Protein AF-A0A2V9UZJ0-F1 (afdb_monomer)

Radius of gyration: 19.6 Å; Cα contacts (8 Å, |Δi|>4): 455; chains: 1; bounding box: 54×46×55 Å

Structure (mmCIF, N/CA/C/O backbone):
data_AF-A0A2V9UZJ0-F1
#
_entry.id   AF-A0A2V9UZJ0-F1
#
loop_
_atom_site.group_PDB
_atom_site.id
_atom_site.type_symbol
_atom_site.label_atom_id
_atom_site.label_alt_id
_atom_site.label_comp_id
_atom_site.label_asym_id
_atom_site.label_entity_id
_atom_site.label_seq_id
_atom_site.pdbx_PDB_ins_code
_atom_site.Cartn_x
_atom_site.Cartn_y
_atom_site.Cartn_z
_atom_site.occupancy
_atom_site.B_iso_or_equiv
_atom_site.auth_seq_id
_atom_site.auth_comp_id
_atom_site.auth_asym_id
_atom_site.auth_atom_id
_atom_site.pdbx_PDB_model_num
ATOM 1 N N . MET A 1 1 ? 13.238 -1.227 9.994 1.00 86.56 1 MET A N 1
ATOM 2 C CA . MET A 1 1 ? 13.759 -0.169 9.093 1.00 86.56 1 MET A CA 1
ATOM 3 C C . MET A 1 1 ? 13.037 -0.139 7.755 1.00 86.56 1 MET A C 1
ATOM 5 O O . MET A 1 1 ? 12.444 0.884 7.469 1.00 86.56 1 MET A O 1
ATOM 9 N N . LEU A 1 2 ? 13.012 -1.219 6.959 1.00 91.50 2 LEU A N 1
ATOM 10 C CA . LEU A 1 2 ? 12.254 -1.229 5.689 1.00 91.50 2 LEU A CA 1
ATOM 11 C C . LEU A 1 2 ? 10.753 -0.953 5.900 1.00 91.50 2 LEU A C 1
ATOM 13 O O . LEU A 1 2 ? 10.207 -0.065 5.262 1.00 91.50 2 LEU A O 1
ATOM 17 N N . LEU A 1 3 ? 10.129 -1.643 6.863 1.00 93.06 3 LEU A N 1
ATOM 18 C CA . LEU A 1 3 ? 8.732 -1.412 7.260 1.00 93.06 3 LEU A CA 1
ATOM 19 C C . LEU A 1 3 ? 8.511 -0.107 8.044 1.00 93.06 3 LEU A C 1
ATOM 21 O O . LEU A 1 3 ? 7.407 0.414 8.030 1.00 93.06 3 LEU A O 1
ATOM 25 N N . ALA A 1 4 ? 9.535 0.415 8.729 1.00 89.50 4 ALA A N 1
ATOM 26 C CA . ALA A 1 4 ? 9.469 1.649 9.532 1.00 89.50 4 ALA A CA 1
ATOM 27 C C . ALA A 1 4 ? 9.808 2.906 8.702 1.00 89.50 4 ALA A C 1
ATOM 29 O O . ALA A 1 4 ? 10.278 3.910 9.230 1.00 89.50 4 ALA A O 1
ATOM 30 N N . PRO A 1 5 ? 9.548 2.836 7.392 1.00 87.31 5 PRO A N 1
ATOM 31 C CA . PRO A 1 5 ? 10.302 3.459 6.290 1.00 87.31 5 PRO A CA 1
ATOM 32 C C . PRO A 1 5 ? 11.532 4.302 6.685 1.00 87.31 5 PRO A C 1
ATOM 34 O O . PRO A 1 5 ? 11.617 5.482 6.389 1.00 87.31 5 PRO A O 1
ATOM 37 N N . SER A 1 6 ? 12.519 3.702 7.349 1.00 93.62 6 SER A N 1
ATOM 38 C CA . SER A 1 6 ? 13.701 4.394 7.891 1.00 93.62 6 SER A CA 1
ATOM 39 C C . SER A 1 6 ? 15.017 3.822 7.369 1.00 93.62 6 SER A C 1
ATOM 41 O O . SER A 1 6 ? 16.055 3.861 8.025 1.00 93.62 6 SER A O 1
ATOM 43 N N . SER A 1 7 ? 14.972 3.222 6.181 1.00 93.88 7 SER A N 1
ATOM 44 C CA . SER A 1 7 ? 16.100 2.487 5.597 1.00 93.88 7 SER A CA 1
ATOM 45 C C . SER A 1 7 ? 17.229 3.369 5.059 1.00 93.88 7 SER A C 1
ATOM 47 O O . SER A 1 7 ? 18.339 2.876 4.889 1.00 93.88 7 SER A O 1
ATOM 49 N N . GLY A 1 8 ? 16.947 4.644 4.779 1.00 95.12 8 GLY A N 1
ATOM 50 C CA . GLY A 1 8 ? 17.866 5.549 4.090 1.00 95.12 8 GLY A CA 1
ATOM 51 C C . GLY A 1 8 ? 17.875 5.403 2.565 1.00 95.12 8 GLY A C 1
ATOM 52 O O . GLY A 1 8 ? 18.579 6.156 1.899 1.00 95.12 8 GLY A O 1
ATOM 53 N N . LEU A 1 9 ? 17.110 4.465 1.994 1.00 96.12 9 LEU A N 1
ATOM 54 C CA . LEU A 1 9 ? 16.912 4.360 0.545 1.00 96.12 9 LEU A CA 1
ATOM 55 C C . LEU A 1 9 ? 16.041 5.517 0.035 1.00 96.12 9 LEU A C 1
ATOM 57 O O . LEU A 1 9 ? 15.122 5.926 0.745 1.00 96.12 9 LEU A O 1
ATOM 61 N N . PRO A 1 10 ? 16.276 6.011 -1.195 1.00 95.62 10 PRO A N 1
ATOM 62 C CA . PRO A 1 10 ? 15.454 7.069 -1.767 1.00 95.62 10 PRO A CA 1
ATOM 63 C C . PRO A 1 10 ? 14.005 6.607 -1.941 1.00 95.62 10 PRO A C 1
ATOM 65 O O . PRO A 1 10 ? 13.740 5.415 -2.151 1.00 95.62 10 PRO A O 1
ATOM 68 N N . ALA A 1 11 ? 13.073 7.561 -1.910 1.00 93.38 11 ALA A N 1
ATOM 69 C CA . ALA A 1 11 ? 11.650 7.271 -2.046 1.00 93.38 11 ALA A CA 1
ATOM 70 C C . ALA A 1 11 ? 11.309 6.494 -3.328 1.00 93.38 11 ALA A C 1
ATOM 72 O O . ALA A 1 11 ? 10.554 5.523 -3.299 1.00 93.38 11 ALA A O 1
ATOM 73 N N . TYR A 1 12 ? 11.891 6.903 -4.456 1.00 95.06 12 TYR A N 1
ATOM 74 C CA . TYR A 1 12 ? 11.631 6.312 -5.762 1.00 95.06 12 TYR A CA 1
ATOM 75 C C . TYR A 1 12 ? 12.808 6.524 -6.714 1.00 95.06 12 TYR A C 1
ATOM 77 O O . TYR A 1 12 ? 13.400 7.600 -6.758 1.00 95.06 12 TYR A O 1
ATOM 85 N N . GLU A 1 13 ? 13.086 5.513 -7.535 1.00 95.19 13 GLU A N 1
ATOM 86 C CA . GLU A 1 13 ? 14.037 5.571 -8.645 1.00 95.19 13 GLU A CA 1
ATOM 87 C C . GLU A 1 13 ? 13.418 4.933 -9.888 1.00 95.19 13 GLU A C 1
ATOM 89 O O . GLU A 1 13 ? 12.773 3.880 -9.822 1.00 95.19 13 GLU A O 1
ATOM 94 N N . LYS A 1 14 ? 13.673 5.526 -11.058 1.00 96.25 14 LYS A N 1
ATOM 95 C CA . LYS A 1 14 ? 13.182 5.016 -12.349 1.00 96.25 14 LYS A CA 1
ATOM 96 C C . LYS A 1 14 ? 14.053 3.866 -12.864 1.00 96.25 14 LYS A C 1
ATOM 98 O O . LYS A 1 14 ? 14.643 3.949 -13.943 1.00 96.25 14 LYS A O 1
ATOM 103 N N . LEU A 1 15 ? 14.164 2.791 -12.082 1.00 97.31 15 LEU A N 1
ATOM 104 C CA . LEU A 1 15 ? 15.028 1.647 -12.392 1.00 97.31 15 LEU A CA 1
ATOM 105 C C . LEU A 1 15 ? 14.657 0.997 -13.735 1.00 97.31 15 LEU A C 1
ATOM 107 O O . LEU A 1 15 ? 15.547 0.624 -14.496 1.00 97.31 15 LEU A O 1
ATOM 111 N N . PHE A 1 16 ? 13.369 0.962 -14.077 1.00 96.75 16 PHE A N 1
ATOM 112 C CA . PHE A 1 16 ? 12.838 0.465 -15.353 1.00 96.75 16 PHE A CA 1
ATOM 113 C C . PHE A 1 16 ? 13.391 1.163 -16.615 1.00 96.75 16 PHE A C 1
ATOM 115 O O . PHE A 1 16 ? 13.316 0.613 -17.717 1.00 96.75 16 PHE A O 1
ATOM 122 N N . LEU A 1 17 ? 13.960 2.372 -16.495 1.00 95.94 17 LEU A N 1
ATOM 123 C CA . LEU A 1 17 ? 14.603 3.052 -17.627 1.00 95.94 17 LEU A CA 1
ATOM 124 C C . LEU A 1 17 ? 15.962 2.440 -17.981 1.00 95.94 17 LEU A C 1
ATOM 126 O O . LEU A 1 17 ? 16.380 2.516 -19.136 1.00 95.94 17 LEU A O 1
ATOM 130 N N . ARG A 1 18 ? 16.640 1.835 -16.998 1.00 94.81 18 ARG A N 1
ATOM 131 C CA . ARG A 1 18 ? 17.984 1.253 -17.137 1.00 94.81 18 ARG A CA 1
ATOM 132 C C . ARG A 1 18 ? 18.020 -0.272 -17.024 1.00 94.81 18 ARG A C 1
ATOM 134 O O . ARG A 1 18 ? 19.014 -0.861 -17.426 1.00 94.81 18 ARG A O 1
ATOM 141 N N . ALA A 1 19 ? 16.961 -0.891 -16.510 1.00 96.62 19 ALA A N 1
ATOM 142 C CA . ALA A 1 19 ? 16.813 -2.336 -16.393 1.00 96.62 19 ALA A CA 1
ATOM 143 C C . ALA A 1 19 ? 15.691 -2.849 -17.302 1.00 96.62 19 ALA A C 1
ATOM 145 O O . ALA A 1 19 ? 14.597 -2.282 -17.342 1.00 96.62 19 ALA A O 1
ATOM 146 N N . ARG A 1 20 ? 15.962 -3.930 -18.035 1.00 94.88 20 ARG A N 1
ATOM 147 C CA . ARG A 1 20 ? 15.014 -4.608 -18.933 1.00 94.88 20 ARG A CA 1
ATOM 148 C C . ARG A 1 20 ? 14.578 -5.969 -18.414 1.00 94.88 20 ARG A C 1
ATOM 150 O O . ARG A 1 20 ? 13.564 -6.487 -18.871 1.00 94.88 20 ARG A O 1
ATOM 157 N N . THR A 1 21 ? 15.322 -6.535 -17.471 1.00 97.88 21 THR A N 1
ATOM 158 C CA . THR A 1 21 ? 15.021 -7.828 -16.857 1.00 97.88 21 THR A CA 1
ATOM 159 C C . THR A 1 21 ? 14.859 -7.700 -15.347 1.00 97.88 21 THR A C 1
ATOM 161 O O . THR A 1 21 ? 15.316 -6.733 -14.731 1.00 97.88 21 THR A O 1
ATOM 164 N N . ARG A 1 22 ? 14.231 -8.713 -14.737 1.00 97.31 22 ARG A N 1
ATOM 165 C CA . ARG A 1 22 ? 14.127 -8.838 -13.279 1.00 97.31 22 ARG A CA 1
ATOM 166 C C . ARG A 1 22 ? 15.503 -8.765 -12.615 1.00 97.31 22 ARG A C 1
ATOM 168 O O . ARG A 1 22 ? 15.667 -8.005 -11.668 1.00 97.31 22 ARG A O 1
ATOM 175 N N . ASP A 1 23 ? 16.482 -9.506 -13.128 1.00 97.88 23 ASP A N 1
ATOM 176 C CA . ASP A 1 23 ? 17.821 -9.578 -12.535 1.00 97.88 23 ASP A CA 1
ATOM 177 C C . ASP A 1 23 ? 18.559 -8.240 -12.621 1.00 97.88 23 ASP A C 1
ATOM 179 O O . ASP A 1 23 ? 19.160 -7.806 -11.639 1.00 97.88 23 ASP A O 1
ATOM 183 N N . GLU A 1 24 ? 18.455 -7.535 -13.752 1.00 98.19 24 GLU A N 1
ATOM 184 C CA . GLU A 1 24 ? 19.016 -6.187 -13.902 1.00 98.19 24 GLU A CA 1
ATOM 185 C C . GLU A 1 24 ? 18.362 -5.187 -12.945 1.00 98.19 24 GLU A C 1
ATOM 187 O O . GLU A 1 24 ? 19.054 -4.360 -12.346 1.00 98.19 24 GLU A O 1
ATOM 192 N N . LEU A 1 25 ? 17.036 -5.258 -12.773 1.00 98.38 25 LEU A N 1
ATOM 193 C CA . LEU A 1 25 ? 16.322 -4.343 -11.885 1.00 98.38 25 LEU A CA 1
ATOM 194 C C . LEU A 1 25 ? 16.696 -4.602 -10.431 1.00 98.38 25 LEU A C 1
ATOM 196 O O . LEU A 1 25 ? 16.976 -3.656 -9.698 1.00 98.38 25 LEU A O 1
ATOM 200 N N . LEU A 1 26 ? 16.754 -5.871 -10.023 1.00 97.75 26 LEU A N 1
ATOM 201 C CA . LEU A 1 26 ? 17.172 -6.249 -8.678 1.00 97.75 26 LEU A CA 1
ATOM 202 C C . LEU A 1 26 ? 18.630 -5.866 -8.415 1.00 97.75 26 LEU A C 1
ATOM 204 O O . LEU A 1 26 ? 18.912 -5.288 -7.370 1.00 97.75 26 LEU A O 1
ATOM 208 N N . ALA A 1 27 ? 19.540 -6.082 -9.367 1.00 97.94 27 ALA A N 1
ATOM 209 C CA . ALA A 1 27 ? 20.924 -5.626 -9.253 1.00 97.94 27 ALA A CA 1
ATOM 210 C C . ALA A 1 27 ? 21.016 -4.099 -9.082 1.00 97.94 27 ALA A C 1
ATOM 212 O O . ALA A 1 27 ? 21.783 -3.611 -8.245 1.00 97.94 27 ALA A O 1
ATOM 213 N N . ALA A 1 28 ? 20.202 -3.339 -9.822 1.00 97.69 28 ALA A N 1
ATOM 214 C CA . ALA A 1 28 ? 20.122 -1.890 -9.678 1.00 97.69 28 ALA A CA 1
ATOM 215 C C . ALA A 1 28 ? 19.526 -1.466 -8.323 1.00 97.69 28 ALA A C 1
ATOM 217 O O . ALA A 1 28 ? 20.029 -0.526 -7.709 1.00 97.69 28 ALA A O 1
ATOM 218 N N . ALA A 1 29 ? 18.498 -2.164 -7.831 1.00 97.31 29 ALA A N 1
ATOM 219 C CA . ALA A 1 29 ? 17.911 -1.923 -6.514 1.00 97.31 29 ALA A CA 1
ATOM 220 C C . ALA A 1 29 ? 18.927 -2.195 -5.390 1.00 97.31 29 ALA A C 1
ATOM 222 O O . ALA A 1 29 ? 19.117 -1.344 -4.526 1.00 97.31 29 ALA A O 1
ATOM 223 N N . TYR A 1 30 ? 19.652 -3.320 -5.444 1.00 96.50 30 TYR A N 1
ATOM 224 C CA . TYR A 1 30 ? 20.689 -3.671 -4.462 1.00 96.50 30 TYR A CA 1
ATOM 225 C C . TYR A 1 30 ? 21.861 -2.691 -4.439 1.00 96.50 30 TYR A C 1
ATOM 227 O O . TYR A 1 30 ? 22.491 -2.510 -3.403 1.00 96.50 30 TYR A O 1
ATOM 235 N N . SER A 1 31 ? 22.152 -2.069 -5.580 1.00 96.50 31 SER A N 1
ATOM 236 C CA . SER A 1 31 ? 23.254 -1.114 -5.724 1.00 96.50 31 SER A CA 1
ATOM 237 C C . SER A 1 31 ? 22.811 0.340 -5.533 1.00 96.50 31 SER A C 1
ATOM 239 O O . SER A 1 31 ? 23.598 1.252 -5.788 1.00 96.50 31 SER A O 1
ATOM 241 N N . THR A 1 32 ? 21.554 0.585 -5.148 1.00 96.88 32 THR A N 1
ATOM 242 C CA . THR A 1 32 ? 21.059 1.948 -4.944 1.00 96.88 32 THR A CA 1
ATOM 243 C C . THR A 1 32 ? 21.711 2.547 -3.694 1.00 96.88 32 THR A C 1
ATOM 245 O O . THR A 1 32 ? 21.615 1.949 -2.621 1.00 96.88 32 THR A O 1
ATOM 248 N N . PRO A 1 33 ? 22.384 3.709 -3.804 1.00 96.50 33 PRO A N 1
ATOM 249 C CA . PRO A 1 33 ? 23.010 4.347 -2.658 1.00 96.50 33 PRO A CA 1
ATOM 250 C C . PRO A 1 33 ? 21.955 4.847 -1.672 1.00 96.50 33 PRO A C 1
ATOM 252 O O . PRO A 1 33 ? 20.871 5.286 -2.060 1.00 96.50 33 PRO A O 1
ATOM 255 N N . LEU A 1 34 ? 22.308 4.820 -0.392 1.00 96.81 34 LEU A N 1
ATOM 256 C CA . LEU A 1 34 ? 21.517 5.470 0.641 1.00 96.81 34 LEU A CA 1
ATOM 257 C C . LEU A 1 34 ? 21.645 6.992 0.498 1.00 96.81 34 LEU A C 1
ATOM 259 O O . LEU A 1 34 ? 22.737 7.510 0.260 1.00 96.81 34 LEU A O 1
ATOM 263 N N . VAL A 1 35 ? 20.528 7.698 0.649 1.00 96.50 35 VAL A N 1
ATOM 264 C CA . VAL A 1 35 ? 20.454 9.168 0.665 1.00 96.50 35 VAL A CA 1
ATOM 265 C C . VAL A 1 35 ? 20.466 9.734 2.089 1.00 96.50 35 VAL A C 1
ATOM 267 O O . VAL A 1 35 ? 20.771 10.908 2.283 1.00 96.50 35 VAL A O 1
ATOM 270 N N . HIS A 1 36 ? 20.196 8.884 3.082 1.00 94.69 36 HIS A N 1
ATOM 271 C CA . HIS A 1 36 ? 20.267 9.191 4.509 1.00 94.69 36 HIS A CA 1
ATOM 272 C C . HIS A 1 36 ? 20.911 8.035 5.275 1.00 94.69 36 HIS A C 1
ATOM 274 O O . HIS A 1 36 ? 20.861 6.885 4.835 1.00 94.69 36 HIS A O 1
ATOM 280 N N . ASP A 1 37 ? 21.457 8.326 6.455 1.00 95.38 37 ASP A N 1
ATOM 281 C CA . ASP A 1 37 ? 21.919 7.274 7.356 1.00 95.38 37 ASP A CA 1
ATOM 282 C C . ASP A 1 37 ? 20.716 6.428 7.813 1.00 95.38 37 ASP A C 1
ATOM 284 O O . ASP A 1 37 ? 19.676 6.993 8.183 1.00 95.38 37 ASP A O 1
ATOM 288 N N . PRO A 1 38 ? 20.814 5.088 7.819 1.00 95.94 38 PRO A N 1
ATOM 289 C CA . PRO A 1 38 ? 19.734 4.234 8.290 1.00 95.94 38 PRO A CA 1
ATOM 290 C C . PRO A 1 38 ? 19.271 4.637 9.697 1.00 95.94 38 PRO A C 1
ATOM 292 O O . PRO A 1 38 ? 20.068 4.745 10.625 1.00 95.94 38 PRO A O 1
ATOM 295 N N . GLY A 1 39 ? 17.963 4.833 9.861 1.00 93.69 39 GLY A N 1
ATOM 296 C CA . GLY A 1 39 ? 17.343 5.186 11.138 1.00 93.69 39 GLY A CA 1
ATOM 297 C C . GLY A 1 39 ? 17.374 6.679 11.460 1.00 93.69 39 GLY A C 1
ATOM 298 O O . GLY A 1 39 ? 16.780 7.076 12.454 1.00 93.69 39 GLY A O 1
ATOM 299 N N . SER A 1 40 ? 18.013 7.509 10.629 1.00 93.44 40 SER A N 1
ATOM 300 C CA . SER A 1 40 ? 18.061 8.963 10.836 1.00 93.44 40 SER A CA 1
ATOM 301 C C . SER A 1 40 ? 16.857 9.711 10.252 1.00 93.44 40 SER A C 1
ATOM 303 O O . SER A 1 40 ? 16.524 10.794 10.728 1.00 93.44 40 SER A O 1
ATOM 305 N N . HIS A 1 41 ? 16.188 9.145 9.241 1.00 91.38 41 HIS A N 1
ATOM 306 C CA . HIS A 1 41 ? 15.082 9.790 8.530 1.00 91.38 41 HIS A CA 1
ATOM 307 C C . HIS A 1 41 ? 13.990 8.786 8.145 1.00 91.38 41 HIS A C 1
ATOM 309 O O . HIS A 1 41 ? 14.306 7.651 7.791 1.00 91.38 41 HIS A O 1
ATOM 315 N N . ALA A 1 42 ? 12.720 9.193 8.257 1.00 91.75 42 ALA A N 1
ATOM 316 C CA . ALA A 1 42 ? 11.563 8.383 7.885 1.00 91.75 42 ALA A CA 1
ATOM 317 C C . ALA A 1 42 ? 11.011 8.857 6.537 1.00 91.75 42 ALA A C 1
ATOM 319 O O . ALA A 1 42 ? 10.405 9.923 6.453 1.00 91.75 42 ALA A O 1
ATOM 320 N N . GLU A 1 43 ? 11.190 8.047 5.499 1.00 90.94 43 GLU A N 1
ATOM 321 C CA . GLU A 1 43 ? 10.709 8.293 4.146 1.00 90.94 43 GLU A CA 1
ATOM 322 C C . GLU A 1 43 ? 10.303 6.972 3.478 1.00 90.94 43 GLU A C 1
ATOM 324 O O . GLU A 1 43 ? 11.074 6.009 3.418 1.00 90.94 43 GLU A O 1
ATOM 329 N N . TYR A 1 44 ? 9.059 6.911 2.995 1.00 90.56 44 TYR A N 1
ATOM 330 C CA . TYR A 1 44 ? 8.547 5.743 2.279 1.00 90.56 44 TYR A CA 1
ATOM 331 C C . TYR A 1 44 ? 9.371 5.498 1.012 1.00 90.56 44 TYR A C 1
ATOM 333 O O . TYR A 1 44 ? 9.537 6.414 0.212 1.00 90.56 44 TYR A O 1
ATOM 341 N N . SER A 1 45 ? 9.849 4.263 0.824 1.00 95.00 45 SER A N 1
ATOM 342 C CA . SER A 1 45 ? 10.733 3.890 -0.283 1.00 95.00 45 SER A CA 1
ATOM 343 C C . SER A 1 45 ? 10.202 2.690 -1.055 1.00 95.00 45 SER A C 1
ATOM 345 O O . SER A 1 45 ? 10.188 1.572 -0.534 1.00 95.00 45 SER A O 1
ATOM 347 N N . ASP A 1 46 ? 9.866 2.901 -2.329 1.00 95.94 46 ASP A N 1
ATOM 348 C CA . ASP A 1 46 ? 9.499 1.825 -3.255 1.00 95.94 46 ASP A CA 1
ATOM 349 C C . ASP A 1 46 ? 10.611 0.782 -3.342 1.00 95.94 46 ASP A C 1
ATOM 351 O O . ASP A 1 46 ? 10.358 -0.420 -3.312 1.00 95.94 46 ASP A O 1
ATOM 355 N N . ILE A 1 47 ? 11.867 1.231 -3.369 1.00 96.81 47 ILE A N 1
ATOM 356 C CA . ILE A 1 47 ? 13.033 0.344 -3.394 1.00 96.81 47 ILE A CA 1
ATOM 357 C C . ILE A 1 47 ? 13.082 -0.487 -2.114 1.00 96.81 47 ILE A C 1
ATOM 359 O O . ILE A 1 47 ? 13.274 -1.699 -2.183 1.00 96.81 47 ILE A O 1
ATOM 363 N N . GLY A 1 48 ? 12.844 0.130 -0.955 1.00 96.62 48 GLY A N 1
ATOM 364 C CA . GLY A 1 48 ? 12.765 -0.584 0.315 1.00 96.62 48 GLY A CA 1
ATOM 365 C C . GLY A 1 48 ? 11.725 -1.710 0.300 1.00 96.62 48 GLY A C 1
ATOM 366 O O . GLY A 1 48 ? 12.025 -2.829 0.721 1.00 96.62 48 GLY A O 1
ATOM 367 N N . PHE A 1 49 ? 10.538 -1.453 -0.249 1.00 97.38 49 PHE A N 1
ATOM 368 C CA . PHE A 1 49 ? 9.478 -2.458 -0.374 1.00 97.38 49 PHE A CA 1
ATOM 369 C C . PHE A 1 49 ? 9.753 -3.507 -1.468 1.00 97.38 49 PHE A C 1
ATOM 371 O O . PHE A 1 49 ? 9.417 -4.677 -1.278 1.00 97.38 49 PHE A O 1
ATOM 378 N N . ILE A 1 50 ? 10.442 -3.159 -2.563 1.00 97.88 50 ILE A N 1
ATOM 379 C CA . ILE A 1 50 ? 10.967 -4.143 -3.530 1.00 97.88 50 ILE A CA 1
ATOM 380 C C . ILE A 1 50 ? 11.903 -5.125 -2.817 1.00 97.88 50 ILE A C 1
ATOM 382 O O . ILE A 1 50 ? 11.738 -6.341 -2.942 1.00 97.88 50 ILE A O 1
ATOM 386 N N . LEU A 1 51 ? 12.869 -4.610 -2.049 1.00 97.25 51 LEU A N 1
ATOM 387 C CA . LEU A 1 51 ? 13.827 -5.433 -1.310 1.00 97.25 51 LEU A CA 1
ATOM 388 C C . LEU A 1 51 ? 13.136 -6.305 -0.260 1.00 97.25 51 LEU A C 1
ATOM 390 O O . LEU A 1 51 ? 13.477 -7.481 -0.133 1.00 97.25 51 LEU A O 1
ATOM 394 N N . LEU A 1 52 ? 12.143 -5.756 0.445 1.00 96.75 52 LEU A N 1
ATOM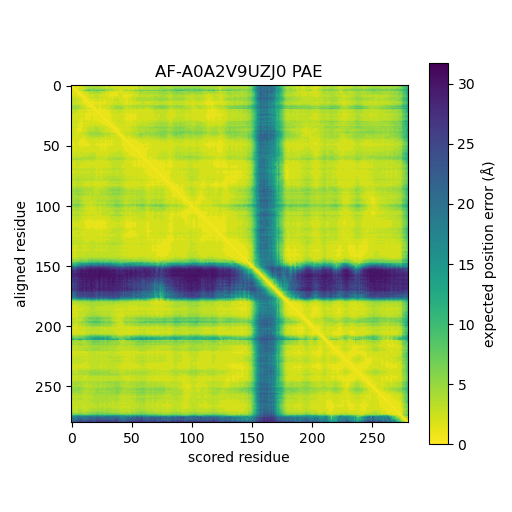 395 C CA . LEU A 1 52 ? 11.342 -6.496 1.416 1.00 96.75 52 LEU A CA 1
ATOM 396 C C . LEU A 1 52 ? 10.601 -7.671 0.764 1.00 96.75 52 LEU A C 1
ATOM 398 O O . LEU A 1 52 ? 10.674 -8.788 1.269 1.00 96.75 52 LEU A O 1
ATOM 402 N N . GLY A 1 53 ? 9.956 -7.450 -0.386 1.00 96.81 53 GLY A N 1
ATOM 403 C CA . GLY A 1 53 ? 9.272 -8.514 -1.125 1.00 96.81 53 GLY A CA 1
ATOM 404 C C . GLY A 1 53 ? 10.220 -9.623 -1.594 1.00 96.81 53 GLY A C 1
ATOM 405 O O . GLY A 1 53 ? 9.863 -10.799 -1.564 1.00 96.81 53 GLY A O 1
ATOM 406 N N . VAL A 1 54 ? 11.455 -9.277 -1.981 1.00 96.50 54 VAL A N 1
ATOM 407 C CA . VAL A 1 54 ? 12.476 -10.280 -2.326 1.00 96.50 54 VAL A CA 1
ATOM 408 C C . VAL A 1 54 ? 12.962 -11.044 -1.099 1.00 96.50 54 VAL A C 1
ATOM 410 O O . VAL A 1 54 ? 13.129 -12.259 -1.178 1.00 96.50 54 VAL A O 1
ATOM 413 N N . ALA A 1 55 ? 13.199 -10.357 0.020 1.00 96.44 55 ALA A N 1
ATOM 414 C CA . ALA A 1 55 ? 13.598 -11.002 1.265 1.00 96.44 55 ALA A CA 1
ATOM 415 C C . ALA A 1 55 ? 12.535 -12.008 1.722 1.00 96.44 55 ALA A C 1
ATOM 417 O O . ALA A 1 55 ? 12.878 -13.145 2.030 1.00 96.44 55 ALA A O 1
ATOM 418 N N . LEU A 1 56 ? 11.259 -11.619 1.672 1.00 95.62 56 LEU A N 1
ATOM 419 C CA . LEU A 1 56 ? 10.140 -12.485 2.026 1.00 95.62 56 LEU A CA 1
ATOM 420 C C . LEU A 1 56 ? 10.071 -13.728 1.132 1.00 95.62 56 LEU A C 1
ATOM 422 O O . LEU A 1 56 ? 10.053 -14.839 1.649 1.00 95.62 56 LEU A O 1
ATOM 426 N N . GLY A 1 57 ? 10.142 -13.562 -0.193 1.00 94.38 57 GLY A N 1
ATOM 427 C CA . GLY A 1 57 ? 10.135 -14.708 -1.110 1.00 94.38 57 GLY A CA 1
ATOM 428 C C . GLY A 1 57 ? 11.324 -15.658 -0.912 1.00 94.38 57 GLY A C 1
ATOM 429 O O . GLY A 1 57 ? 11.182 -16.867 -1.043 1.00 94.38 57 GLY A O 1
ATOM 430 N N . ARG A 1 58 ? 12.501 -15.137 -0.538 1.00 95.06 58 ARG A N 1
ATOM 431 C CA . ARG A 1 58 ? 13.660 -15.981 -0.198 1.00 95.06 58 ARG A CA 1
ATOM 432 C C . ARG A 1 58 ? 13.482 -16.735 1.118 1.00 95.06 58 ARG A C 1
ATOM 434 O O . ARG A 1 58 ? 13.955 -17.858 1.218 1.00 95.06 58 ARG A O 1
ATOM 441 N N . LEU A 1 59 ? 12.866 -16.112 2.121 1.00 96.31 59 LEU A N 1
ATOM 442 C CA . LEU A 1 59 ? 12.630 -16.734 3.427 1.00 96.31 59 LEU A CA 1
ATOM 443 C C . LEU A 1 59 ? 11.543 -17.810 3.362 1.00 96.31 59 LEU A C 1
ATOM 445 O O . LEU A 1 59 ? 11.659 -18.815 4.054 1.00 96.31 59 LEU A O 1
ATOM 449 N N . ALA A 1 60 ? 10.526 -17.602 2.528 1.00 94.31 60 ALA A N 1
ATOM 450 C CA . ALA A 1 60 ? 9.430 -18.544 2.322 1.00 94.31 60 ALA A CA 1
ATOM 451 C C . ALA A 1 60 ? 9.729 -19.632 1.272 1.00 94.31 60 ALA A C 1
ATOM 453 O O . ALA A 1 60 ? 8.923 -20.533 1.085 1.00 94.31 60 ALA A O 1
ATOM 454 N N . ASP A 1 61 ? 10.864 -19.536 0.569 1.00 95.69 61 ASP A N 1
ATOM 455 C CA . ASP A 1 61 ? 11.221 -20.396 -0.571 1.00 95.69 61 ASP A CA 1
ATOM 456 C C . ASP A 1 61 ? 10.130 -20.464 -1.664 1.00 95.69 61 ASP A C 1
ATOM 458 O O . ASP A 1 61 ? 9.929 -21.471 -2.342 1.00 95.69 61 ASP A O 1
ATOM 462 N N . GLU A 1 62 ? 9.411 -19.357 -1.867 1.00 96.50 62 GLU A N 1
ATOM 463 C CA . GLU A 1 62 ? 8.371 -19.246 -2.887 1.00 96.50 62 GLU A CA 1
ATOM 464 C C . GLU A 1 62 ? 8.201 -17.813 -3.419 1.00 96.50 62 GLU A C 1
ATOM 466 O O . GLU A 1 62 ? 8.835 -16.855 -2.972 1.00 96.50 62 GLU A O 1
ATOM 471 N N . SER A 1 63 ? 7.357 -17.635 -4.441 1.00 95.94 63 SER A N 1
ATOM 472 C CA . SER A 1 63 ? 7.080 -16.294 -4.961 1.00 95.94 63 SER A CA 1
ATOM 473 C C . SER A 1 63 ? 6.186 -15.513 -3.997 1.00 95.94 63 SER A C 1
ATOM 475 O O . SER A 1 63 ? 5.269 -16.075 -3.410 1.00 95.94 63 SER A O 1
ATOM 477 N N . LEU A 1 64 ? 6.377 -14.192 -3.912 1.00 96.81 64 LEU A N 1
ATOM 478 C CA . LEU A 1 64 ? 5.530 -13.317 -3.090 1.00 96.81 64 LEU A CA 1
ATOM 479 C C . LEU A 1 64 ? 4.029 -13.497 -3.389 1.00 96.81 64 LEU A C 1
ATOM 481 O O . LEU A 1 64 ? 3.213 -13.467 -2.479 1.00 96.81 64 LEU A O 1
ATOM 485 N N . ALA A 1 65 ? 3.666 -13.723 -4.655 1.00 97.12 65 ALA A N 1
ATOM 486 C CA . ALA A 1 65 ? 2.278 -13.964 -5.036 1.00 97.12 65 ALA A CA 1
ATOM 487 C C . ALA A 1 65 ? 1.723 -15.267 -4.442 1.00 97.12 65 ALA A C 1
ATOM 489 O O . ALA A 1 65 ? 0.580 -15.280 -3.993 1.00 97.12 65 ALA A O 1
ATOM 490 N N . ARG A 1 66 ? 2.518 -16.347 -4.429 1.00 97.38 66 ARG A N 1
ATOM 491 C CA . ARG A 1 66 ? 2.112 -17.615 -3.810 1.00 97.38 66 ARG A CA 1
ATOM 492 C C . ARG A 1 66 ? 2.081 -17.510 -2.290 1.00 97.38 66 ARG A C 1
ATOM 494 O O . ARG A 1 66 ? 1.082 -17.908 -1.710 1.00 97.38 66 ARG A O 1
ATOM 501 N N . PHE A 1 67 ? 3.079 -16.857 -1.700 1.00 96.94 67 PHE A N 1
ATOM 502 C CA . PHE A 1 67 ? 3.121 -16.583 -0.268 1.00 96.94 67 PHE A CA 1
ATOM 503 C C . PHE A 1 67 ? 1.872 -15.828 0.196 1.00 96.94 67 PHE A C 1
ATOM 505 O O . PHE A 1 67 ? 1.165 -16.284 1.085 1.00 96.94 67 PHE A O 1
ATOM 512 N N . CYS A 1 68 ? 1.517 -14.713 -0.453 1.00 97.00 68 CYS A N 1
ATOM 513 C CA . CYS A 1 68 ? 0.299 -13.981 -0.101 1.00 97.00 68 CYS A CA 1
ATOM 514 C C . CYS A 1 68 ? -0.972 -14.813 -0.327 1.00 97.00 68 CYS A C 1
ATOM 516 O O . CYS A 1 68 ? -1.919 -14.684 0.442 1.00 97.00 68 CYS A O 1
ATOM 518 N N . GLN A 1 69 ? -1.007 -15.665 -1.356 1.00 97.00 69 GLN A N 1
ATOM 519 C CA . GLN A 1 69 ? -2.141 -16.558 -1.590 1.00 97.00 69 GLN A CA 1
ATOM 520 C C . GLN A 1 69 ? -2.286 -17.616 -0.488 1.00 97.00 69 GLN A C 1
ATOM 522 O O . GLN A 1 69 ? -3.412 -17.902 -0.090 1.00 97.00 69 GLN A O 1
ATOM 527 N N . HIS A 1 70 ? -1.178 -18.193 -0.030 1.00 95.19 70 HIS A N 1
ATOM 528 C CA . HIS A 1 70 ? -1.141 -19.251 0.976 1.00 95.19 70 HIS A CA 1
ATOM 529 C C . HIS A 1 70 ? -1.383 -18.716 2.389 1.00 95.19 70 HIS A C 1
ATOM 531 O O . HIS A 1 70 ? -2.207 -19.263 3.105 1.00 95.19 70 HIS A O 1
ATOM 537 N N . GLU A 1 71 ? -0.725 -17.619 2.759 1.00 94.62 71 GLU A N 1
ATOM 538 C CA . GLU A 1 71 ? -0.719 -17.107 4.135 1.00 94.62 71 GLU A CA 1
ATOM 539 C C . GLU A 1 71 ? -1.853 -16.118 4.425 1.00 94.62 71 GLU A C 1
ATOM 541 O O . GLU A 1 71 ? -2.187 -15.888 5.582 1.00 94.62 71 GLU A O 1
ATOM 546 N N . ILE A 1 72 ? -2.421 -15.473 3.396 1.00 96.31 72 ILE A N 1
ATOM 547 C CA . ILE A 1 72 ? -3.382 -14.373 3.583 1.00 96.31 72 ILE A CA 1
ATOM 548 C C . ILE A 1 72 ? -4.654 -14.601 2.767 1.00 96.31 72 ILE A C 1
ATOM 550 O O . ILE A 1 72 ? -5.733 -14.738 3.336 1.00 96.31 72 ILE A O 1
ATOM 554 N N . PHE A 1 73 ? -4.569 -14.627 1.433 1.00 97.56 73 PHE A N 1
ATOM 555 C CA . PHE A 1 73 ? -5.768 -14.551 0.593 1.00 97.56 73 PHE A CA 1
ATOM 556 C C . PHE A 1 73 ? -6.616 -15.820 0.655 1.00 97.56 73 PHE A C 1
ATOM 558 O O . PHE A 1 73 ? -7.837 -15.729 0.722 1.00 97.56 73 PHE A O 1
ATOM 565 N N . GLY A 1 74 ? -5.986 -16.995 0.625 1.00 96.75 74 GLY A N 1
ATOM 566 C CA . GLY A 1 74 ? -6.663 -18.284 0.755 1.00 96.75 74 GLY A CA 1
ATOM 567 C C . GLY A 1 74 ? -7.348 -18.424 2.115 1.00 96.75 74 GLY A C 1
ATOM 568 O O . GLY A 1 74 ? -8.571 -18.549 2.129 1.00 96.75 74 GLY A O 1
ATOM 569 N N . PRO A 1 75 ? -6.595 -18.320 3.227 1.00 96.19 75 PRO A N 1
ATOM 570 C CA . PRO A 1 75 ? -7.130 -18.389 4.585 1.00 96.19 75 PRO A CA 1
ATOM 571 C C . PRO A 1 75 ? -8.277 -17.423 4.877 1.00 96.19 75 PRO A C 1
ATOM 573 O O . PRO A 1 75 ? -9.260 -17.797 5.503 1.00 96.19 75 PRO A O 1
ATOM 576 N N . LEU A 1 76 ? -8.185 -16.184 4.386 1.00 96.44 76 LEU A N 1
ATOM 577 C CA . LEU A 1 76 ? -9.236 -15.184 4.580 1.00 96.44 76 LEU A CA 1
ATOM 578 C C . LEU A 1 76 ? -10.383 -15.304 3.562 1.00 96.44 76 LEU A C 1
ATOM 580 O O . LEU A 1 76 ? -11.366 -14.581 3.666 1.00 96.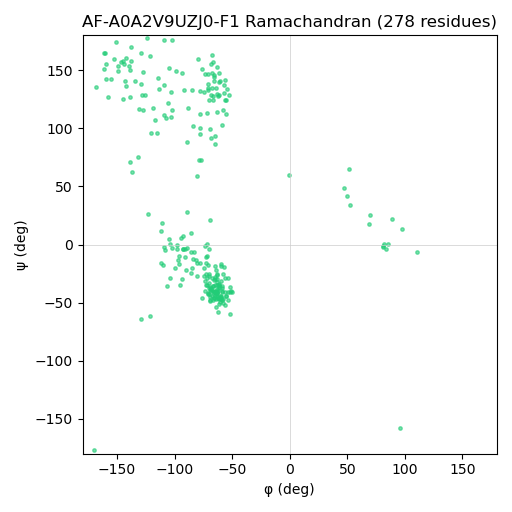44 76 LEU A O 1
ATOM 584 N N . GLY A 1 77 ? -10.285 -16.163 2.543 1.00 96.81 77 GLY A N 1
ATOM 585 C CA . GLY A 1 77 ? -11.301 -16.257 1.489 1.00 96.81 77 GLY A CA 1
ATOM 586 C C . GLY A 1 77 ? -11.350 -15.044 0.544 1.00 96.81 77 GLY A C 1
ATOM 587 O O . GLY A 1 77 ? -12.381 -14.772 -0.076 1.00 96.81 77 GLY A O 1
ATOM 588 N N . MET A 1 78 ? -10.239 -14.319 0.391 1.00 97.81 78 MET A N 1
ATOM 589 C CA . MET A 1 78 ? -10.086 -13.172 -0.516 1.00 97.81 78 MET A CA 1
ATOM 590 C C . MET A 1 78 ? -9.917 -13.633 -1.975 1.00 97.81 78 MET A C 1
ATOM 592 O O . MET A 1 78 ? -8.834 -13.604 -2.562 1.00 97.81 78 MET A O 1
ATOM 596 N N . THR A 1 79 ? -11.011 -14.107 -2.569 1.00 96.62 79 THR A N 1
ATOM 597 C CA . THR A 1 79 ? -11.032 -14.774 -3.888 1.00 96.62 79 THR A CA 1
ATOM 598 C C . THR A 1 79 ? -10.801 -13.854 -5.093 1.00 96.62 79 THR A C 1
ATOM 600 O O . THR A 1 79 ? -10.607 -14.341 -6.207 1.00 96.62 79 THR A O 1
ATOM 603 N N . HIS A 1 80 ? -10.806 -12.535 -4.899 1.00 96.50 80 HIS A N 1
ATOM 604 C CA . HIS A 1 80 ? -10.557 -11.527 -5.933 1.00 96.50 80 HIS A CA 1
ATOM 605 C C . HIS A 1 80 ? -9.237 -10.775 -5.714 1.00 96.50 80 HIS A C 1
ATOM 607 O O . HIS A 1 80 ? -8.990 -9.764 -6.380 1.00 96.50 80 HIS A O 1
ATOM 613 N N . SER A 1 81 ? -8.390 -11.269 -4.807 1.00 98.12 81 SER A N 1
ATOM 614 C CA . SER A 1 81 ? -7.104 -10.679 -4.462 1.00 98.12 81 SER A CA 1
ATOM 615 C C . SER A 1 81 ? -5.976 -11.451 -5.122 1.00 98.12 81 SER A C 1
ATOM 617 O O . SER A 1 81 ? -5.789 -12.640 -4.882 1.00 98.12 81 SER A O 1
ATOM 619 N N . THR A 1 82 ? -5.240 -10.799 -6.021 1.00 97.75 82 THR A N 1
ATOM 620 C CA . THR A 1 82 ? -4.222 -11.486 -6.818 1.00 97.75 82 THR A CA 1
ATOM 621 C C . THR A 1 82 ? -3.185 -10.537 -7.405 1.00 97.75 82 THR A C 1
ATOM 623 O O . THR A 1 82 ? -3.451 -9.358 -7.649 1.00 97.75 82 THR A O 1
ATOM 626 N N . PHE A 1 83 ? -2.002 -11.071 -7.693 1.00 98.19 83 PHE A N 1
ATOM 627 C CA . PHE A 1 83 ? -1.052 -10.445 -8.607 1.00 98.19 83 PHE A CA 1
ATOM 628 C C . PHE A 1 83 ? -1.255 -11.020 -10.009 1.00 98.19 83 PHE A C 1
ATOM 630 O O . PHE A 1 83 ? -1.548 -12.204 -10.144 1.00 98.19 83 PHE A O 1
ATOM 637 N N . ASN A 1 84 ? -1.019 -10.220 -11.053 1.00 97.56 84 ASN A N 1
ATOM 638 C CA . ASN A 1 84 ? -1.148 -10.658 -12.452 1.00 97.56 84 ASN A CA 1
ATOM 639 C C . ASN A 1 84 ? -2.505 -11.334 -12.748 1.00 97.56 84 ASN A C 1
ATOM 641 O O . ASN A 1 84 ? -2.545 -12.530 -13.053 1.00 97.56 84 ASN A O 1
ATOM 645 N N . PRO A 1 85 ? -3.624 -10.590 -12.662 1.00 97.25 85 PRO A N 1
ATOM 646 C CA . PRO A 1 85 ? -4.951 -11.152 -12.875 1.00 97.25 85 PRO A CA 1
ATOM 647 C C . PRO A 1 85 ? -5.049 -11.826 -14.247 1.00 97.25 85 PRO A C 1
ATOM 649 O O . PRO A 1 85 ? -4.521 -11.337 -15.249 1.00 97.25 85 PRO A O 1
ATOM 652 N N . VAL A 1 86 ? -5.752 -12.959 -14.300 1.00 96.12 86 VAL A N 1
ATOM 653 C CA . VAL A 1 86 ? -5.906 -13.713 -15.548 1.00 96.12 86 VAL A CA 1
ATOM 654 C C . VAL A 1 86 ? -6.619 -12.867 -16.614 1.00 96.12 86 VAL A C 1
ATOM 656 O O . VAL A 1 86 ? -7.520 -12.094 -16.277 1.00 96.12 86 VAL A O 1
ATOM 659 N N . PRO A 1 87 ? -6.306 -13.033 -17.916 1.00 96.06 87 PRO A N 1
ATOM 660 C CA . PRO A 1 87 ? -6.870 -12.194 -18.979 1.00 96.06 87 PRO A CA 1
ATOM 661 C C . PRO A 1 87 ? -8.404 -12.125 -19.008 1.00 96.06 87 PRO A C 1
ATOM 663 O O . PRO A 1 87 ? -8.963 -11.109 -19.415 1.00 96.06 87 PRO A O 1
ATOM 666 N N . ALA A 1 88 ? -9.087 -13.176 -18.542 1.00 96.62 88 ALA A N 1
ATOM 667 C CA . ALA A 1 88 ? -10.545 -13.226 -18.447 1.00 96.62 88 ALA A CA 1
ATOM 668 C C . ALA A 1 88 ? -11.142 -12.178 -17.486 1.00 96.62 88 ALA A C 1
ATOM 670 O O . ALA A 1 88 ? -12.282 -11.770 -17.683 1.00 96.62 88 ALA A O 1
ATOM 671 N N . LEU A 1 89 ? -10.380 -11.710 -16.488 1.00 95.62 89 LEU A N 1
ATOM 672 C CA . LEU A 1 89 ? -10.808 -10.668 -15.546 1.00 95.62 89 LEU A CA 1
ATOM 673 C C . LEU A 1 89 ? -10.603 -9.251 -16.092 1.00 95.62 89 LEU A C 1
ATOM 675 O O . LEU A 1 89 ? -11.139 -8.293 -15.547 1.00 95.62 89 LEU A O 1
ATOM 679 N N . ARG A 1 90 ? -9.855 -9.077 -17.188 1.00 96.19 90 ARG A N 1
ATOM 680 C CA . ARG A 1 90 ? -9.559 -7.747 -17.742 1.00 96.19 90 ARG A CA 1
ATOM 681 C C . ARG A 1 90 ? -10.806 -6.866 -17.960 1.00 96.19 90 ARG A C 1
ATOM 683 O O . ARG A 1 90 ? -10.715 -5.684 -17.638 1.00 96.19 90 ARG A O 1
ATOM 690 N N . PRO A 1 91 ? -11.964 -7.373 -18.439 1.00 96.88 91 PRO A N 1
ATOM 691 C CA . PRO A 1 91 ? -13.172 -6.557 -18.604 1.00 96.88 91 PRO A CA 1
ATOM 692 C C . PRO A 1 91 ? -13.756 -5.998 -17.299 1.00 96.88 91 PRO A C 1
ATOM 694 O O . PRO A 1 91 ? -14.480 -5.007 -17.347 1.00 96.88 91 PRO A O 1
ATOM 697 N N . THR A 1 92 ? -13.455 -6.603 -16.146 1.00 95.56 92 THR A N 1
ATOM 698 C CA . THR A 1 92 ? -13.919 -6.133 -14.829 1.00 95.56 92 THR A CA 1
ATOM 699 C C . THR A 1 92 ? -12.916 -5.199 -14.153 1.00 95.56 92 THR A C 1
ATOM 701 O O . THR A 1 92 ? -13.192 -4.679 -13.076 1.00 95.56 92 THR A O 1
ATOM 704 N N . ILE A 1 93 ? -11.748 -4.982 -14.766 1.00 96.69 93 ILE A N 1
ATOM 705 C CA . ILE A 1 93 ? -10.670 -4.149 -14.232 1.00 96.69 93 ILE A CA 1
ATOM 706 C C . ILE A 1 93 ? -10.638 -2.829 -15.012 1.00 96.69 93 ILE A C 1
ATOM 708 O O . ILE A 1 93 ? -10.464 -2.849 -16.238 1.00 96.69 93 ILE A O 1
ATOM 712 N N . PRO A 1 94 ? -10.779 -1.667 -14.346 1.00 95.81 94 PRO A N 1
ATOM 713 C CA . PRO A 1 94 ? -10.684 -0.384 -15.027 1.00 95.81 94 PRO A CA 1
ATOM 714 C C . PRO A 1 94 ? -9.257 -0.157 -15.566 1.00 95.81 94 PRO A C 1
ATOM 716 O O . PRO A 1 94 ? -8.284 -0.569 -14.929 1.00 95.81 94 PRO A O 1
ATOM 719 N N . PRO A 1 95 ? -9.097 0.487 -16.736 1.00 97.19 95 PRO A N 1
ATOM 720 C CA . PRO A 1 95 ? -7.777 0.809 -17.271 1.00 97.19 95 PRO A CA 1
ATOM 721 C C . PRO A 1 95 ? -7.092 1.857 -16.393 1.00 97.19 95 PRO A C 1
ATOM 723 O O . PRO A 1 95 ? -7.720 2.837 -16.013 1.00 97.19 95 PRO A O 1
ATOM 726 N N . THR A 1 96 ? -5.820 1.676 -16.056 1.00 96.25 96 THR A N 1
ATOM 727 C CA . THR A 1 96 ? -5.123 2.504 -15.058 1.00 96.25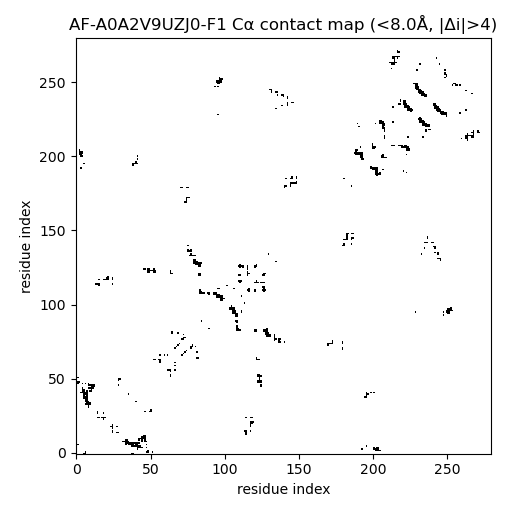 96 THR A CA 1
ATOM 728 C C . THR A 1 96 ? -4.371 3.685 -15.654 1.00 96.25 96 THR A C 1
ATOM 730 O O . THR A 1 96 ? -4.233 4.693 -14.967 1.00 96.25 96 THR A O 1
ATOM 733 N N . ALA A 1 97 ? -3.891 3.578 -16.896 1.00 97.06 97 ALA A N 1
ATOM 734 C CA . ALA A 1 97 ? -3.213 4.656 -17.619 1.00 97.06 97 ALA A CA 1
ATOM 735 C C . ALA A 1 97 ? -3.200 4.392 -19.133 1.00 97.06 97 ALA A C 1
ATOM 737 O O . ALA A 1 97 ? -3.149 3.240 -19.565 1.00 97.06 97 ALA A O 1
ATOM 738 N N . ASP A 1 98 ? -3.187 5.453 -19.934 1.00 97.56 98 ASP A N 1
ATOM 739 C CA . ASP A 1 98 ? -2.715 5.421 -21.317 1.00 97.56 98 ASP A CA 1
ATOM 740 C C . ASP A 1 98 ? -1.207 5.728 -21.314 1.00 97.56 98 ASP A C 1
ATOM 742 O O . ASP A 1 98 ? -0.778 6.883 -21.326 1.00 97.56 98 ASP A O 1
ATOM 746 N N . ASP A 1 99 ? -0.381 4.686 -21.173 1.00 96.38 99 ASP A N 1
ATOM 747 C CA . ASP A 1 99 ? 1.061 4.8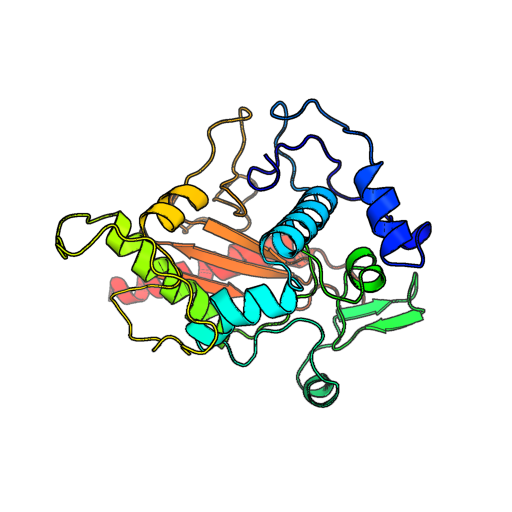43 -20.986 1.00 96.38 99 ASP A CA 1
ATOM 748 C C . ASP A 1 99 ? 1.739 5.160 -22.318 1.00 96.38 99 ASP A C 1
ATOM 750 O O . ASP A 1 99 ? 2.023 4.269 -23.116 1.00 96.38 99 ASP A O 1
ATOM 754 N N . GLN A 1 100 ? 2.034 6.439 -22.528 1.00 94.19 100 GLN A N 1
ATOM 755 C CA . GLN A 1 100 ? 2.724 6.951 -23.712 1.00 94.19 100 GLN A CA 1
ATOM 756 C C . GLN A 1 100 ? 4.249 7.055 -23.539 1.00 94.19 100 GLN A C 1
ATOM 758 O O . GLN A 1 100 ? 4.939 7.420 -24.491 1.00 94.19 100 GLN A O 1
ATOM 763 N N . ALA A 1 101 ? 4.789 6.762 -22.350 1.00 91.38 101 ALA A N 1
ATOM 764 C CA . ALA A 1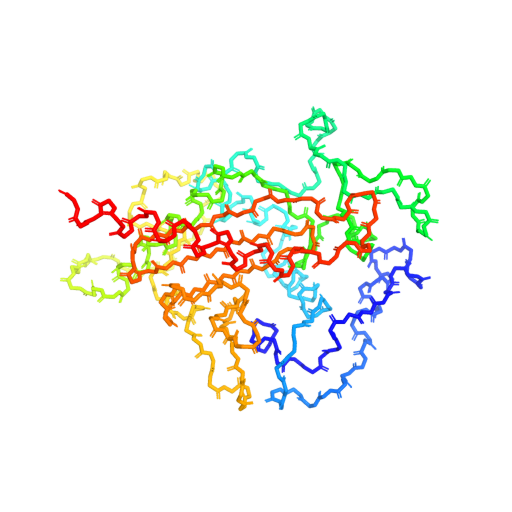 101 ? 6.188 7.027 -22.008 1.00 91.38 101 ALA A CA 1
ATOM 765 C C . ALA A 1 101 ? 7.056 5.764 -21.955 1.00 91.38 101 ALA A C 1
ATOM 767 O O . ALA A 1 101 ? 8.235 5.826 -22.302 1.00 91.38 101 ALA A O 1
ATOM 768 N N . PHE A 1 102 ? 6.496 4.640 -21.503 1.00 94.62 102 PHE A N 1
ATOM 769 C CA . PHE A 1 102 ? 7.244 3.400 -21.310 1.00 94.62 102 PHE A CA 1
ATOM 770 C C . PHE A 1 102 ? 6.675 2.242 -22.129 1.00 94.62 102 PHE A C 1
ATOM 772 O O . PHE A 1 102 ? 7.366 1.691 -22.985 1.00 94.62 102 PHE A O 1
ATOM 779 N N . ARG A 1 103 ? 5.418 1.857 -21.887 1.00 95.56 103 ARG A N 1
ATOM 780 C CA . ARG A 1 103 ? 4.805 0.683 -22.536 1.00 95.56 103 ARG A CA 1
ATOM 781 C C . ARG A 1 103 ? 4.071 0.994 -23.838 1.00 95.56 103 ARG A C 1
ATOM 783 O O . ARG A 1 103 ? 3.717 0.043 -24.537 1.00 95.56 103 ARG A O 1
ATOM 790 N N . HIS A 1 104 ? 3.864 2.274 -24.157 1.00 96.62 104 HIS A N 1
ATOM 791 C CA . HIS A 1 104 ? 3.206 2.768 -25.377 1.00 96.62 104 HIS A CA 1
ATOM 792 C C . HIS A 1 104 ? 1.853 2.087 -25.661 1.00 96.62 104 HIS A C 1
ATOM 794 O O . HIS A 1 104 ? 1.565 1.698 -26.794 1.00 96.62 104 HIS A O 1
ATOM 800 N N . ARG A 1 105 ? 1.041 1.885 -24.612 1.00 97.12 105 ARG A N 1
ATOM 801 C CA . ARG A 1 105 ? -0.281 1.240 -24.679 1.00 97.12 105 ARG A CA 1
ATOM 802 C C . ARG A 1 105 ? -1.149 1.583 -23.467 1.00 97.12 105 ARG A C 1
ATOM 804 O O . ARG A 1 105 ? -0.644 1.961 -22.412 1.00 97.12 105 ARG A O 1
ATOM 811 N N . ILE A 1 106 ? -2.448 1.309 -23.587 1.00 97.88 106 ILE A N 1
ATOM 812 C CA . ILE A 1 106 ? -3.372 1.306 -22.448 1.00 97.88 106 ILE A CA 1
ATOM 813 C C . ILE A 1 106 ? -3.015 0.166 -21.492 1.00 97.88 106 ILE A C 1
ATOM 815 O O . ILE A 1 106 ? -3.006 -1.009 -21.873 1.00 97.88 106 ILE A O 1
ATOM 819 N N . ILE A 1 107 ? -2.786 0.532 -20.237 1.00 97.88 107 ILE A N 1
ATOM 820 C CA . ILE A 1 107 ? -2.509 -0.363 -19.121 1.00 97.88 107 ILE A CA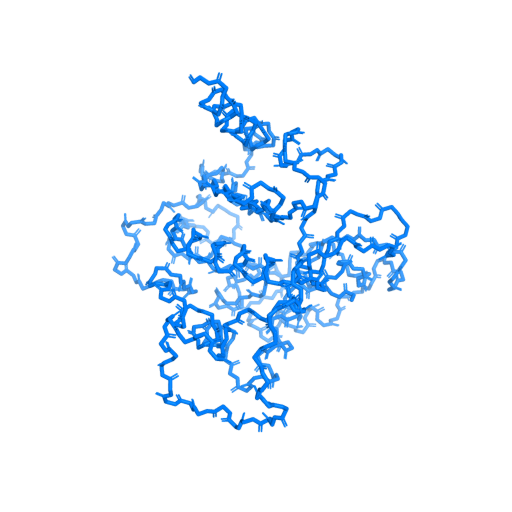 1
ATOM 821 C C . ILE A 1 107 ? -3.836 -0.777 -18.493 1.00 97.88 107 ILE A C 1
ATOM 823 O O . ILE A 1 107 ? -4.600 0.059 -18.013 1.00 97.88 107 ILE A O 1
ATOM 827 N N . GLN A 1 108 ? -4.138 -2.074 -18.527 1.00 98.00 108 GLN A N 1
ATOM 828 C CA . GLN A 1 108 ? -5.376 -2.628 -17.981 1.00 98.00 108 GLN A CA 1
ATOM 829 C C . GLN A 1 108 ? -5.203 -4.117 -17.676 1.00 98.00 108 GLN A C 1
ATOM 831 O O . GLN A 1 108 ? -4.831 -4.888 -18.561 1.00 98.00 108 GLN A O 1
ATOM 836 N N . GLY A 1 109 ? -5.518 -4.524 -16.442 1.00 96.75 109 GLY A N 1
ATOM 837 C CA . GLY A 1 109 ? -5.284 -5.900 -15.984 1.00 96.75 109 GLY A CA 1
ATOM 838 C C . GLY A 1 109 ? -3.799 -6.251 -15.836 1.00 96.75 109 GLY A C 1
ATOM 839 O O . GLY A 1 109 ? -3.442 -7.419 -15.796 1.00 96.75 109 GLY A O 1
ATOM 840 N N . GLU A 1 110 ? -2.929 -5.245 -15.774 1.00 97.12 110 GLU A N 1
ATOM 841 C CA . GLU A 1 110 ? -1.500 -5.375 -15.493 1.00 97.12 110 GLU A CA 1
ATOM 842 C C . GLU A 1 110 ? -1.080 -4.227 -14.560 1.00 97.12 110 GLU A C 1
ATOM 844 O O . GLU A 1 110 ? -1.740 -3.182 -14.521 1.00 97.12 110 GLU A O 1
ATOM 849 N N . VAL A 1 111 ? -0.024 -4.429 -13.767 1.00 97.38 111 VAL A N 1
ATOM 850 C CA . VAL A 1 111 ? 0.438 -3.436 -12.784 1.00 97.38 111 VAL A CA 1
ATOM 851 C C . VAL A 1 111 ? 0.752 -2.092 -13.450 1.00 97.38 111 VAL A C 1
ATOM 853 O O . VAL A 1 111 ? 1.373 -2.042 -14.511 1.00 97.38 111 VAL A O 1
ATOM 856 N N . GLN A 1 112 ? 0.335 -0.985 -12.830 1.00 96.62 112 GLN A N 1
ATOM 857 C CA . GLN A 1 112 ? 0.637 0.348 -13.355 1.00 96.62 112 GLN A CA 1
ATOM 858 C C . GLN A 1 112 ? 2.106 0.730 -13.142 1.00 96.62 112 GLN A C 1
ATOM 860 O O . GLN A 1 112 ? 2.692 1.298 -14.057 1.00 96.62 112 GLN A O 1
ATOM 865 N N . ASP A 1 113 ? 2.699 0.397 -11.997 1.00 97.38 113 ASP A N 1
ATOM 866 C CA . ASP A 1 113 ? 4.090 0.734 -11.688 1.00 97.38 113 ASP A CA 1
ATOM 867 C C . ASP A 1 113 ? 5.080 0.061 -12.656 1.00 97.38 113 ASP A C 1
ATOM 869 O O . ASP A 1 113 ? 5.030 -1.149 -12.908 1.00 97.38 113 ASP A O 1
ATOM 873 N N . GLU A 1 114 ? 5.989 0.855 -13.215 1.00 97.44 114 GLU A N 1
ATOM 874 C CA . GLU A 1 114 ? 6.916 0.408 -14.248 1.00 97.44 114 GLU A CA 1
ATOM 875 C C . GLU A 1 114 ? 8.019 -0.506 -13.697 1.00 97.44 114 GLU A C 1
ATOM 877 O O . GLU A 1 114 ? 8.407 -1.467 -14.366 1.00 97.44 114 GLU A O 1
ATOM 882 N N . ASN A 1 115 ? 8.497 -0.266 -12.469 1.00 98.12 115 ASN A N 1
ATOM 883 C CA . ASN A 1 115 ? 9.486 -1.140 -11.833 1.00 98.12 115 ASN A CA 1
ATOM 884 C C . ASN A 1 115 ? 8.879 -2.526 -11.561 1.00 98.12 115 ASN A C 1
ATOM 886 O O . ASN A 1 115 ? 9.475 -3.548 -11.899 1.00 98.12 115 ASN A O 1
ATOM 890 N N . ALA A 1 116 ? 7.664 -2.572 -11.012 1.00 98.19 116 ALA A N 1
ATOM 891 C CA . ALA A 1 116 ? 6.912 -3.800 -10.789 1.00 98.19 116 ALA A CA 1
ATOM 892 C C . ALA A 1 116 ? 6.617 -4.528 -12.105 1.00 98.19 116 ALA A C 1
ATOM 894 O O . ALA A 1 116 ? 6.710 -5.753 -12.155 1.00 98.19 116 ALA A O 1
ATOM 895 N N . SER A 1 117 ? 6.329 -3.798 -13.189 1.00 98.12 117 SER A N 1
ATOM 896 C CA . SER A 1 117 ? 6.156 -4.387 -14.522 1.00 98.12 117 SER A CA 1
ATOM 897 C C . SER A 1 117 ? 7.420 -5.124 -14.985 1.00 98.12 117 SER A C 1
ATOM 899 O O . SER A 1 117 ? 7.331 -6.289 -15.375 1.00 98.12 117 SER A O 1
ATOM 901 N N . VAL A 1 118 ? 8.605 -4.512 -14.854 1.00 98.31 118 VAL A N 1
ATOM 902 C CA . VAL A 1 118 ? 9.894 -5.162 -15.180 1.00 98.31 118 VAL A CA 1
ATOM 903 C C . VAL A 1 118 ? 10.195 -6.352 -14.254 1.00 98.31 118 VAL A C 1
ATOM 905 O O . VAL A 1 118 ? 10.808 -7.330 -14.680 1.00 98.31 118 VAL A O 1
ATOM 908 N N . LEU A 1 119 ? 9.712 -6.328 -13.007 1.00 98.31 119 LEU A N 1
ATOM 909 C CA . LEU A 1 119 ? 9.809 -7.450 -12.063 1.00 98.31 119 LEU A CA 1
ATOM 910 C C . LEU A 1 119 ? 8.863 -8.624 -12.376 1.00 98.31 119 LEU A C 1
ATOM 912 O O . LEU A 1 119 ? 8.912 -9.635 -11.668 1.00 98.31 119 LEU A O 1
ATOM 916 N N . GLY A 1 120 ? 8.036 -8.521 -13.420 1.00 97.62 120 GLY A N 1
ATOM 917 C CA . GLY A 1 120 ? 7.053 -9.540 -13.796 1.00 97.62 120 GLY A CA 1
ATOM 918 C C . GLY A 1 120 ? 5.697 -9.371 -13.108 1.00 97.62 120 GLY A C 1
ATOM 919 O O . GLY A 1 120 ? 4.961 -10.342 -12.962 1.00 97.62 120 GLY A O 1
ATOM 920 N N . GLY A 1 121 ? 5.376 -8.162 -12.644 1.00 97.62 121 GLY A N 1
ATOM 921 C CA . GLY A 1 121 ? 4.083 -7.795 -12.060 1.00 97.62 121 GLY A CA 1
ATOM 922 C C . GLY A 1 121 ? 3.883 -8.176 -10.591 1.00 97.62 121 GLY A C 1
ATOM 923 O O . GLY A 1 121 ? 2.848 -7.847 -10.018 1.00 97.62 121 GLY A O 1
ATOM 924 N N . VAL A 1 122 ? 4.877 -8.818 -9.969 1.00 97.75 122 VAL A N 1
ATOM 925 C CA . VAL A 1 122 ? 4.867 -9.204 -8.551 1.00 97.75 122 VAL A CA 1
ATOM 926 C C . VAL A 1 122 ? 5.997 -8.481 -7.822 1.00 97.75 122 VAL A C 1
ATOM 928 O O . VAL A 1 122 ? 7.172 -8.831 -7.988 1.00 97.75 122 VAL A O 1
ATOM 931 N N . ALA A 1 123 ? 5.650 -7.486 -7.007 1.00 97.62 123 ALA A N 1
ATOM 932 C CA . ALA A 1 123 ? 6.607 -6.713 -6.224 1.00 97.62 123 ALA A CA 1
ATOM 933 C C . ALA A 1 123 ? 6.031 -6.324 -4.855 1.00 97.62 123 ALA A C 1
ATOM 935 O O . ALA A 1 123 ? 4.819 -6.240 -4.681 1.00 97.62 123 ALA A O 1
ATOM 936 N N . GLY A 1 124 ? 6.903 -6.089 -3.871 1.00 96.69 124 GLY A N 1
ATOM 937 C CA . GLY A 1 124 ? 6.469 -5.753 -2.510 1.00 96.69 124 GLY A CA 1
ATOM 938 C C . GLY A 1 124 ? 5.854 -4.357 -2.370 1.00 96.69 124 GLY A C 1
ATOM 939 O O . GLY A 1 124 ? 5.165 -4.105 -1.390 1.00 96.69 124 GLY A O 1
ATOM 940 N N . HIS A 1 125 ? 6.077 -3.459 -3.335 1.00 97.25 125 HIS A N 1
ATOM 941 C CA . HIS A 1 125 ? 5.536 -2.093 -3.332 1.00 97.25 125 HIS A CA 1
ATOM 942 C C . HIS A 1 125 ? 4.290 -1.922 -4.215 1.00 97.25 125 HIS A C 1
ATOM 944 O O . HIS A 1 125 ? 3.552 -0.955 -4.045 1.00 97.25 125 HIS A O 1
ATOM 950 N N . ALA A 1 126 ? 4.053 -2.823 -5.179 1.00 97.69 126 ALA A N 1
ATOM 951 C CA . ALA A 1 126 ? 2.986 -2.687 -6.171 1.00 97.69 126 ALA A CA 1
ATOM 952 C C . ALA A 1 126 ? 2.625 -4.020 -6.857 1.00 97.69 126 ALA A C 1
ATOM 954 O O . ALA A 1 126 ? 3.391 -4.980 -6.853 1.00 97.69 126 ALA A O 1
ATOM 955 N N . GLY A 1 127 ? 1.469 -4.047 -7.528 1.00 97.06 127 GLY A N 1
ATOM 956 C CA . GLY A 1 127 ? 1.047 -5.156 -8.400 1.00 97.06 127 GLY A CA 1
ATOM 957 C C . GLY A 1 127 ? -0.123 -5.988 -7.887 1.00 97.06 127 GLY A C 1
ATOM 958 O O . GLY A 1 127 ? -0.635 -6.819 -8.636 1.00 97.06 127 GLY A O 1
ATOM 959 N N . LEU A 1 128 ? -0.576 -5.734 -6.660 1.00 97.19 128 LEU A N 1
ATOM 960 C CA . LEU A 1 128 ? -1.755 -6.377 -6.096 1.00 97.19 128 LEU A CA 1
ATOM 961 C C . LEU A 1 128 ? -3.045 -5.754 -6.650 1.00 97.19 128 LEU A C 1
ATOM 963 O O . LEU A 1 128 ? -3.211 -4.532 -6.658 1.00 97.19 128 LEU A O 1
ATOM 967 N N . PHE A 1 129 ? -3.967 -6.611 -7.074 1.00 98.00 129 PHE A N 1
ATOM 968 C CA . PHE A 1 129 ? -5.346 -6.284 -7.418 1.00 98.00 129 PHE A CA 1
ATOM 969 C C . PHE A 1 129 ? -6.258 -6.866 -6.345 1.00 98.00 129 PHE A C 1
ATOM 971 O O . PHE A 1 129 ? -6.040 -7.997 -5.930 1.00 98.00 129 PHE A O 1
ATOM 978 N N . ALA A 1 130 ? -7.264 -6.105 -5.921 1.00 97.56 130 ALA A N 1
ATOM 979 C CA . ALA A 1 130 ? -8.312 -6.540 -5.002 1.00 97.56 130 ALA A CA 1
ATOM 980 C C . ALA A 1 130 ? -9.587 -5.726 -5.267 1.00 97.56 130 ALA A C 1
ATOM 982 O O . ALA A 1 130 ? -9.529 -4.634 -5.845 1.00 97.56 130 ALA A O 1
ATOM 983 N N . ASN A 1 131 ? -10.738 -6.241 -4.840 1.00 97.06 131 ASN A N 1
ATOM 984 C CA . ASN A 1 131 ? -11.999 -5.501 -4.849 1.00 97.06 131 ASN A CA 1
ATOM 985 C C . ASN A 1 131 ? -12.342 -4.988 -3.434 1.00 97.06 131 ASN A C 1
ATOM 987 O O . ASN A 1 131 ? -11.640 -5.262 -2.463 1.00 97.06 131 ASN A O 1
ATOM 991 N N . ALA A 1 132 ? -13.429 -4.222 -3.312 1.00 96.81 132 ALA A N 1
ATOM 992 C CA . ALA A 1 132 ? -13.838 -3.663 -2.023 1.00 96.81 132 ALA A CA 1
ATOM 993 C C . ALA A 1 132 ? -14.267 -4.739 -1.010 1.00 96.81 132 ALA A C 1
ATOM 995 O O . ALA A 1 132 ? -14.088 -4.541 0.187 1.00 96.81 132 ALA A O 1
ATOM 996 N N . GLN A 1 133 ? -14.814 -5.864 -1.481 1.00 97.88 133 GLN A N 1
ATOM 997 C CA . GLN A 1 133 ? -15.268 -6.955 -0.622 1.00 97.88 133 GLN A CA 1
ATOM 998 C C . GLN A 1 133 ? -14.087 -7.662 0.050 1.00 97.88 133 GLN A C 1
ATOM 1000 O O . GLN A 1 133 ? -14.081 -7.810 1.265 1.00 97.88 133 GLN A O 1
ATOM 1005 N N . ASP A 1 134 ? -13.060 -8.025 -0.713 1.00 98.38 134 ASP A N 1
ATOM 1006 C CA . ASP A 1 134 ? -11.847 -8.646 -0.184 1.00 98.38 134 ASP A CA 1
ATOM 1007 C C . ASP A 1 134 ? -11.102 -7.712 0.775 1.00 98.38 134 ASP A C 1
ATOM 1009 O O . ASP A 1 134 ? -10.606 -8.152 1.809 1.00 98.38 134 ASP A O 1
ATOM 1013 N N . LEU A 1 135 ? -11.058 -6.409 0.471 1.00 98.31 135 LEU A N 1
ATOM 1014 C CA . LEU A 1 135 ? -10.480 -5.431 1.394 1.00 98.31 135 LEU A CA 1
ATOM 1015 C C . LEU A 1 135 ? -11.276 -5.320 2.698 1.00 98.31 135 LEU A C 1
ATOM 1017 O O . LEU A 1 135 ? -10.656 -5.133 3.738 1.00 98.31 135 LEU A O 1
ATOM 1021 N N . ALA A 1 136 ? -12.606 -5.454 2.652 1.00 98.00 136 ALA A N 1
ATOM 1022 C CA . ALA A 1 136 ? -13.448 -5.469 3.847 1.00 98.00 136 ALA A CA 1
ATOM 1023 C C . ALA A 1 136 ? -13.229 -6.732 4.694 1.00 98.00 136 ALA A C 1
ATOM 1025 O O . ALA A 1 136 ? -13.194 -6.648 5.916 1.00 98.00 136 ALA A O 1
ATOM 1026 N N . ILE A 1 137 ? -13.035 -7.892 4.057 1.00 98.19 137 ILE A N 1
ATOM 1027 C CA . ILE A 1 137 ? -12.675 -9.140 4.745 1.00 98.19 137 ILE A CA 1
ATOM 1028 C C . ILE A 1 137 ? -11.324 -8.978 5.451 1.00 98.19 137 ILE A C 1
ATOM 1030 O O . ILE A 1 137 ? -11.209 -9.220 6.652 1.00 98.19 137 ILE A O 1
ATOM 1034 N N . PHE A 1 138 ? -10.315 -8.506 4.717 1.00 98.31 138 PHE A N 1
ATOM 1035 C CA . PHE A 1 138 ? -8.976 -8.270 5.247 1.00 98.31 138 PHE A CA 1
ATOM 1036 C C . PHE A 1 138 ? -8.983 -7.288 6.425 1.00 98.31 138 PHE A C 1
ATOM 1038 O O . PHE A 1 138 ? -8.371 -7.548 7.461 1.00 98.31 138 PHE A O 1
ATOM 1045 N N . SER A 1 139 ? -9.689 -6.161 6.293 1.00 97.94 139 SER A N 1
ATOM 1046 C CA . SER A 1 139 ? -9.755 -5.163 7.357 1.00 97.94 139 SER A CA 1
ATOM 1047 C C . SER A 1 139 ? -10.563 -5.630 8.564 1.00 97.94 139 SER A C 1
ATOM 1049 O O . SER A 1 139 ? -10.205 -5.280 9.687 1.00 97.94 139 SER A O 1
ATOM 1051 N N . ASN A 1 140 ? -11.606 -6.440 8.366 1.00 96.81 140 ASN A N 1
ATOM 1052 C CA . ASN A 1 140 ? -12.359 -7.040 9.463 1.00 96.81 140 ASN A CA 1
ATOM 1053 C C . ASN A 1 140 ? -11.495 -8.021 10.269 1.00 96.81 140 ASN A C 1
ATOM 1055 O O . ASN A 1 140 ? -11.449 -7.923 11.492 1.00 96.81 140 ASN A O 1
ATOM 1059 N N . ALA A 1 141 ? -10.724 -8.883 9.599 1.00 96.44 141 ALA A N 1
ATOM 1060 C CA . ALA A 1 141 ? -9.799 -9.798 10.272 1.00 96.44 141 ALA A CA 1
ATOM 1061 C C . ALA A 1 141 ? -8.755 -9.049 11.130 1.00 96.44 141 ALA A C 1
ATOM 1063 O O . ALA A 1 141 ? -8.418 -9.472 12.237 1.00 96.44 141 ALA A O 1
ATOM 1064 N N . LEU A 1 142 ? -8.276 -7.893 10.657 1.00 96.81 142 LEU A N 1
ATOM 1065 C CA . LEU A 1 142 ? -7.382 -7.025 11.430 1.00 96.81 142 LEU A CA 1
ATOM 1066 C C . LEU A 1 142 ? -8.067 -6.350 12.628 1.00 96.81 142 LEU A C 1
ATOM 1068 O O . LEU A 1 142 ? -7.452 -6.236 13.691 1.00 96.81 142 LEU A O 1
ATOM 1072 N N . LEU A 1 143 ? -9.319 -5.904 12.480 1.00 95.88 143 LEU A N 1
ATOM 1073 C CA . LEU A 1 143 ? -10.108 -5.341 13.583 1.00 95.88 143 LEU A CA 1
ATOM 1074 C C . LEU A 1 143 ? -10.329 -6.374 14.689 1.00 95.88 143 LEU A C 1
ATOM 1076 O O . LEU A 1 143 ? -10.097 -6.074 15.861 1.00 95.88 143 LEU A O 1
ATOM 1080 N N . GLU A 1 144 ? -10.710 -7.597 14.322 1.00 93.56 144 GLU A N 1
ATOM 1081 C CA . GLU A 1 144 ? -10.934 -8.693 15.265 1.00 93.56 144 GLU A CA 1
ATOM 1082 C C . GLU A 1 144 ? -9.660 -9.052 16.037 1.00 93.56 144 GLU A C 1
ATOM 1084 O O . GLU A 1 144 ? -9.680 -9.153 17.268 1.00 93.56 144 GLU A O 1
ATOM 1089 N N . ALA A 1 145 ? -8.526 -9.174 15.343 1.00 92.12 145 ALA A N 1
ATOM 1090 C CA . ALA A 1 145 ? -7.236 -9.417 15.982 1.00 92.12 145 ALA A CA 1
ATOM 1091 C C . ALA A 1 145 ? -6.813 -8.257 16.907 1.00 92.12 145 ALA A C 1
ATOM 1093 O O . ALA A 1 145 ? -6.342 -8.489 18.024 1.00 92.12 145 ALA A O 1
ATOM 1094 N N . GLY A 1 146 ? -7.030 -7.004 16.493 1.00 88.00 146 GLY A N 1
ATOM 1095 C CA . GLY A 1 146 ? -6.734 -5.820 17.308 1.00 88.00 146 GLY A CA 1
ATOM 1096 C C . GLY A 1 146 ? -7.615 -5.694 18.560 1.00 88.00 146 GLY A C 1
ATOM 1097 O O . GLY A 1 146 ? -7.136 -5.288 19.626 1.00 88.00 146 GLY A O 1
ATOM 1098 N N . ALA A 1 147 ? -8.888 -6.091 18.473 1.00 86.31 147 ALA A N 1
ATOM 1099 C CA . ALA A 1 147 ? -9.805 -6.110 19.612 1.00 86.31 147 ALA A CA 1
ATOM 1100 C C . ALA A 1 147 ? -9.345 -7.101 20.696 1.00 86.31 147 ALA A C 1
ATOM 1102 O O . ALA A 1 147 ? -9.365 -6.760 21.885 1.00 86.31 147 ALA A O 1
ATOM 1103 N N . ARG A 1 148 ? -8.852 -8.280 20.283 1.00 82.25 148 ARG A N 1
ATOM 1104 C CA . ARG A 1 148 ? -8.257 -9.296 21.173 1.00 82.25 148 ARG A CA 1
ATOM 1105 C C . ARG A 1 148 ? -6.975 -8.793 21.841 1.00 82.25 148 ARG A C 1
ATOM 1107 O O . ARG A 1 148 ? -6.795 -8.997 23.037 1.00 82.25 148 ARG A O 1
ATOM 1114 N N . ALA A 1 149 ? -6.128 -8.059 21.114 1.00 75.75 149 ALA A N 1
ATOM 1115 C CA . ALA A 1 149 ? -4.893 -7.488 21.666 1.00 75.75 149 ALA A CA 1
ATOM 1116 C C . ALA A 1 149 ? -5.162 -6.469 22.789 1.00 75.75 149 ALA A C 1
ATOM 1118 O O . ALA A 1 149 ? -4.379 -6.339 23.729 1.00 75.75 149 ALA A O 1
ATOM 1119 N N . SER A 1 150 ? -6.287 -5.754 22.699 1.00 66.31 150 SER A N 1
ATOM 1120 C CA . SER A 1 150 ? -6.694 -4.736 23.676 1.00 66.31 150 SER A CA 1
ATOM 1121 C C . SER A 1 150 ? -7.352 -5.326 24.934 1.00 66.31 150 SER A C 1
ATOM 1123 O O . SER A 1 150 ? -7.448 -4.638 25.949 1.00 66.31 150 SER A O 1
ATOM 1125 N N . HIS A 1 151 ? -7.777 -6.596 24.890 1.00 57.22 151 HIS A N 1
ATOM 1126 C CA . HIS A 1 151 ? -8.422 -7.312 25.996 1.00 57.22 151 HIS A CA 1
ATOM 1127 C C . HIS A 1 151 ? -7.772 -8.692 26.209 1.00 57.22 151 HIS A C 1
ATOM 1129 O O . HIS A 1 151 ? -8.387 -9.711 25.895 1.00 57.22 151 HIS A O 1
ATOM 1135 N N . PRO A 1 152 ? -6.564 -8.770 26.799 1.00 52.09 152 PRO A N 1
ATOM 1136 C CA . PRO A 1 152 ? -5.833 -10.032 27.007 1.00 52.09 152 PRO A CA 1
ATOM 1137 C C . PRO A 1 152 ? -6.466 -10.979 28.063 1.00 52.09 152 PRO A C 1
ATOM 1139 O O . PRO A 1 152 ? -5.782 -11.808 28.657 1.00 52.09 152 PRO A O 1
ATOM 1142 N N . GLY A 1 153 ? -7.761 -10.822 28.363 1.00 47.25 153 GLY A N 1
ATOM 1143 C CA . GLY A 1 153 ? -8.442 -11.330 29.556 1.00 47.25 153 GLY A CA 1
ATOM 1144 C C . GLY A 1 153 ? -9.227 -12.638 29.423 1.00 47.25 153 GLY A C 1
ATOM 1145 O O . GLY A 1 153 ? -9.758 -13.087 30.435 1.00 47.25 153 GLY A O 1
ATOM 1146 N N . GLU A 1 154 ? -9.284 -13.281 28.258 1.00 43.47 154 GLU A N 1
ATOM 1147 C CA . GLU A 1 154 ? -9.778 -14.661 28.145 1.00 43.47 154 GLU A CA 1
ATOM 1148 C C . GLU A 1 154 ? -8.635 -15.560 27.684 1.00 43.47 154 GLU A C 1
ATOM 1150 O O . GLU A 1 154 ? -8.292 -15.648 26.509 1.00 43.47 154 GLU A O 1
ATOM 1155 N N . LYS A 1 155 ? -7.984 -16.192 28.663 1.00 36.00 155 LYS A N 1
ATOM 1156 C CA . LYS A 1 155 ? -6.983 -17.223 28.416 1.00 36.00 155 LYS A CA 1
ATOM 1157 C C . LYS A 1 155 ? -7.647 -18.414 27.717 1.00 36.00 155 LYS A C 1
ATOM 1159 O O . LYS A 1 155 ? -8.397 -19.141 28.364 1.00 36.00 155 LYS A O 1
ATOM 1164 N N . ASN A 1 156 ? -7.279 -18.685 26.470 1.00 36.34 156 ASN A N 1
ATOM 1165 C CA . ASN A 1 156 ? -7.242 -20.062 25.988 1.00 36.34 156 ASN A CA 1
ATOM 1166 C C . ASN A 1 156 ? -5.888 -20.646 26.413 1.00 36.34 156 ASN A C 1
ATOM 1168 O O . ASN A 1 156 ? -4.842 -20.310 25.866 1.00 36.34 156 ASN A O 1
ATOM 1172 N N . GLU A 1 157 ? -5.894 -21.455 27.473 1.00 41.88 157 GLU A N 1
ATOM 1173 C CA . GLU A 1 157 ? -4.711 -22.171 27.963 1.00 41.88 157 GLU A CA 1
ATOM 1174 C C . GLU A 1 157 ? -4.424 -23.417 27.111 1.00 41.88 157 GLU A C 1
ATOM 1176 O O . GLU A 1 157 ? -4.647 -24.510 27.604 1.00 41.88 157 GLU A O 1
ATOM 1181 N N . VAL A 1 158 ? -3.923 -23.279 25.875 1.00 41.72 158 VAL A N 1
ATOM 1182 C CA . VAL A 1 158 ? -3.167 -24.308 25.104 1.00 41.72 158 VAL A CA 1
ATOM 1183 C C . VAL A 1 158 ? -2.551 -23.599 23.877 1.00 41.72 158 VAL A C 1
ATOM 1185 O O . VAL A 1 158 ? -3.272 -22.859 23.230 1.00 41.72 158 VAL A O 1
ATOM 1188 N N . ALA A 1 159 ? -1.308 -23.727 23.411 1.00 40.38 159 ALA A N 1
ATOM 1189 C CA . ALA A 1 159 ? -0.019 -24.181 23.918 1.00 40.38 159 ALA A CA 1
ATOM 1190 C C . ALA A 1 159 ? 1.062 -23.562 22.999 1.00 40.38 159 ALA A C 1
ATOM 1192 O O . ALA A 1 159 ? 0.879 -23.484 21.784 1.00 40.38 159 ALA A O 1
ATOM 1193 N N . ASP A 1 160 ? 2.192 -23.158 23.583 1.00 37.50 160 ASP A N 1
ATOM 1194 C CA . ASP A 1 160 ? 3.457 -22.952 22.870 1.00 37.50 160 ASP A CA 1
ATOM 1195 C C . ASP A 1 160 ? 3.942 -24.305 22.326 1.00 37.50 160 ASP A C 1
ATOM 1197 O O . ASP A 1 160 ? 4.641 -25.049 23.011 1.00 37.50 160 ASP A O 1
ATOM 1201 N N . GLU A 1 161 ? 3.600 -24.625 21.084 1.00 38.09 161 GLU A N 1
ATOM 1202 C CA . GLU A 1 161 ? 4.384 -25.536 20.255 1.00 38.09 161 GLU A CA 1
ATOM 1203 C C . GLU A 1 161 ? 4.433 -24.963 18.8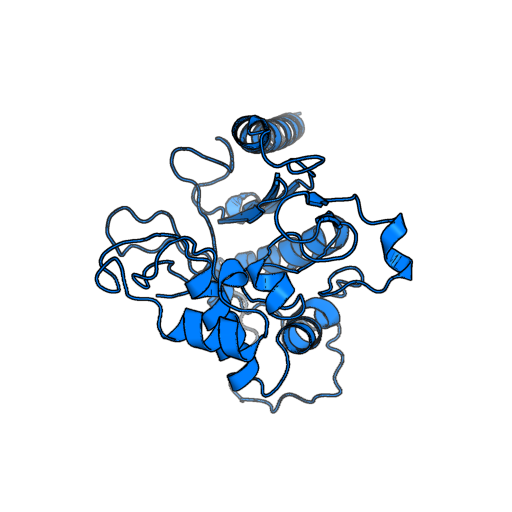36 1.00 38.09 161 GLU A C 1
ATOM 1205 O O . GLU A 1 161 ? 3.413 -24.622 18.241 1.00 38.09 161 GLU A O 1
ATOM 1210 N N . LEU A 1 162 ? 5.641 -24.818 18.289 1.00 40.69 162 LEU A N 1
ATOM 1211 C CA . LEU A 1 162 ? 5.851 -24.548 16.867 1.00 40.69 162 LEU A CA 1
ATOM 1212 C C . LEU A 1 162 ? 5.353 -25.768 16.080 1.00 40.69 162 LEU A C 1
ATOM 1214 O O . LEU A 1 162 ? 6.123 -26.686 15.797 1.00 40.69 162 LEU A O 1
ATOM 1218 N N . VAL A 1 163 ? 4.058 -25.790 15.768 1.00 42.94 163 VAL A N 1
ATOM 1219 C CA . VAL A 1 163 ? 3.456 -26.795 14.892 1.00 42.94 163 VAL A CA 1
ATOM 1220 C C . VAL A 1 163 ? 4.022 -26.585 13.481 1.00 42.94 163 VAL A C 1
ATOM 1222 O O . VAL A 1 163 ? 4.012 -25.452 12.989 1.00 42.94 163 VAL A O 1
ATOM 1225 N N . PRO A 1 164 ? 4.558 -27.627 12.821 1.00 34.69 164 PRO A N 1
ATOM 1226 C CA . PRO A 1 164 ? 4.968 -27.531 11.427 1.00 34.69 164 PRO A CA 1
ATOM 1227 C C . PRO A 1 164 ? 3.772 -27.106 10.572 1.00 34.69 164 PRO A C 1
ATOM 1229 O O . PRO A 1 164 ? 2.706 -27.707 10.682 1.00 34.69 164 PRO A O 1
ATOM 1232 N N . LEU A 1 165 ? 3.959 -26.089 9.728 1.00 44.34 165 LEU A N 1
ATOM 1233 C CA . LEU A 1 165 ? 2.981 -25.695 8.715 1.00 44.34 165 LEU A CA 1
ATOM 1234 C C . LEU A 1 165 ? 2.664 -26.924 7.851 1.00 44.34 165 LEU A C 1
ATOM 1236 O O . LEU A 1 165 ? 3.549 -27.424 7.154 1.00 44.34 165 LEU A O 1
ATOM 1240 N N . ASP A 1 166 ? 1.437 -27.437 7.941 1.00 43.53 166 ASP A N 1
ATOM 1241 C CA . ASP A 1 166 ? 0.927 -28.448 7.019 1.00 43.53 166 ASP A CA 1
ATOM 1242 C C . ASP A 1 166 ? 0.541 -27.739 5.709 1.00 43.53 166 ASP A C 1
ATOM 1244 O O . ASP A 1 166 ? -0.400 -26.943 5.711 1.00 43.53 166 ASP A O 1
ATOM 1248 N N . PRO A 1 167 ? 1.250 -27.981 4.594 1.00 43.50 167 PRO A N 1
ATOM 1249 C CA . PRO A 1 167 ? 1.017 -27.279 3.335 1.00 43.50 167 PRO A CA 1
ATOM 1250 C C . PRO A 1 167 ? -0.308 -27.650 2.640 1.00 43.50 167 PRO A C 1
ATOM 1252 O O . PRO A 1 167 ? -0.609 -27.070 1.595 1.00 43.50 167 PRO A O 1
ATOM 1255 N N . GLU A 1 168 ? -1.092 -28.603 3.166 1.00 43.12 168 GLU A N 1
ATOM 1256 C CA . GLU A 1 168 ? -2.411 -28.969 2.619 1.00 43.12 168 GLU A CA 1
ATOM 1257 C C . GLU A 1 168 ? -3.608 -28.549 3.491 1.00 43.12 168 GLU A C 1
ATOM 1259 O O . GLU A 1 168 ? -4.759 -28.715 3.071 1.00 43.12 168 GLU A O 1
ATOM 1264 N N . ALA A 1 169 ? -3.380 -27.951 4.664 1.00 47.50 169 ALA A N 1
ATOM 1265 C CA . ALA A 1 169 ? -4.461 -27.424 5.488 1.00 47.50 169 ALA A CA 1
ATOM 1266 C C . ALA A 1 169 ? -4.949 -26.082 4.919 1.00 47.50 169 ALA A C 1
ATOM 1268 O O . ALA A 1 169 ? -4.412 -25.018 5.217 1.00 47.50 169 ALA A O 1
ATOM 1269 N N . LEU A 1 170 ? -6.001 -26.117 4.096 1.00 45.75 170 LEU A N 1
ATOM 1270 C CA . LEU A 1 170 ? -6.857 -24.944 3.918 1.00 45.75 170 LEU A CA 1
ATOM 1271 C C . LEU A 1 170 ? -7.417 -24.601 5.303 1.00 45.75 170 LEU A C 1
ATOM 1273 O O . LEU A 1 170 ? -8.293 -25.312 5.793 1.00 45.75 170 LEU A O 1
ATOM 1277 N N . SER A 1 171 ? -6.866 -23.571 5.944 1.00 48.44 171 SER A N 1
ATOM 1278 C CA . SER A 1 171 ? -7.349 -23.085 7.234 1.00 48.44 171 SER A CA 1
ATOM 1279 C C . SER A 1 171 ? -8.835 -22.768 7.108 1.00 48.44 171 SER A C 1
ATOM 1281 O O . SER A 1 171 ? -9.232 -22.004 6.222 1.00 48.44 171 SER A O 1
ATOM 1283 N N . ASP A 1 172 ? -9.648 -23.372 7.969 1.00 49.81 172 ASP A N 1
ATOM 1284 C CA . ASP A 1 172 ? -11.031 -22.951 8.142 1.00 49.81 172 ASP A CA 1
ATOM 1285 C C . ASP A 1 172 ? -11.008 -21.452 8.510 1.00 49.81 172 ASP A C 1
ATOM 1287 O O . ASP A 1 172 ? -10.291 -21.081 9.441 1.00 49.81 172 ASP A O 1
ATOM 1291 N N . PRO A 1 173 ? -11.696 -20.559 7.777 1.00 48.81 173 PRO A N 1
ATOM 1292 C CA . PRO A 1 173 ? -11.741 -19.140 8.130 1.00 48.81 173 PRO A CA 1
ATOM 1293 C C . PRO A 1 173 ? -12.335 -18.894 9.529 1.00 48.81 173 PRO A C 1
ATOM 1295 O O . PRO A 1 173 ? -12.073 -17.840 10.110 1.00 48.81 173 PRO A O 1
ATOM 1298 N N . ASP A 1 174 ? -13.071 -19.865 10.086 1.00 47.59 174 ASP A N 1
ATOM 1299 C CA . ASP A 1 174 ? -13.574 -19.855 11.463 1.00 47.59 174 ASP A CA 1
ATOM 1300 C C . ASP A 1 174 ? -12.631 -20.568 12.464 1.00 47.59 174 ASP A C 1
ATOM 1302 O O . ASP A 1 174 ? -12.979 -20.722 13.639 1.00 47.59 174 ASP A O 1
ATOM 1306 N N . ASP A 1 175 ? -11.419 -20.974 12.054 1.00 57.19 175 ASP A N 1
ATOM 1307 C CA . ASP A 1 175 ? -10.406 -21.548 12.948 1.00 57.19 175 ASP A CA 1
ATOM 1308 C C . ASP A 1 175 ? -9.871 -20.482 13.916 1.00 57.19 175 ASP A C 1
ATOM 1310 O O . ASP A 1 175 ? -8.923 -19.731 13.662 1.00 57.19 175 ASP A O 1
ATOM 1314 N N . HIS A 1 176 ? -10.523 -20.400 15.071 1.00 54.56 176 HIS A N 1
ATOM 1315 C CA . HIS A 1 176 ? -10.132 -19.516 16.157 1.00 54.56 176 HIS A CA 1
ATOM 1316 C C . HIS A 1 176 ? -8.861 -19.972 16.890 1.00 54.56 176 HIS A C 1
ATOM 1318 O O . HIS A 1 176 ? -8.337 -19.186 17.684 1.00 54.56 176 HIS A O 1
ATOM 1324 N N . GLU A 1 177 ? -8.360 -21.192 16.652 1.00 56.69 177 GLU A N 1
ATOM 1325 C CA . GLU A 1 177 ? -7.137 -21.695 17.288 1.00 56.69 177 GLU A CA 1
ATOM 1326 C C . GLU A 1 177 ? -5.872 -21.173 16.594 1.00 56.69 177 GLU A C 1
ATOM 1328 O O . GLU A 1 177 ? -4.853 -20.991 17.261 1.00 56.69 177 GLU A O 1
ATOM 1333 N N . ASN A 1 178 ? -5.932 -20.845 15.296 1.00 65.44 178 ASN A N 1
ATOM 1334 C CA . ASN A 1 178 ? -4.768 -20.357 14.550 1.00 65.44 178 ASN A CA 1
ATOM 1335 C C . ASN A 1 178 ? -5.117 -19.189 13.600 1.00 65.44 178 ASN A C 1
ATOM 1337 O O . ASN A 1 178 ? -5.123 -19.343 12.377 1.00 65.44 178 ASN A O 1
ATOM 1341 N N . PRO A 1 179 ? -5.415 -17.988 14.139 1.00 79.62 179 PRO A N 1
ATOM 1342 C CA . PRO A 1 179 ? -5.827 -16.857 13.318 1.00 79.62 179 PRO A CA 1
ATOM 1343 C C . PRO A 1 179 ? -4.694 -16.387 12.396 1.00 79.62 179 PRO A C 1
ATOM 1345 O O . PRO A 1 179 ? -3.548 -16.249 12.828 1.00 79.62 179 PRO A O 1
ATOM 1348 N N . VAL A 1 180 ? -5.049 -16.016 11.159 1.00 90.62 180 VAL A N 1
ATOM 1349 C CA . VAL A 1 180 ? -4.132 -15.405 10.171 1.00 90.62 180 VAL A CA 1
ATOM 1350 C C . VAL A 1 180 ? -3.367 -14.221 10.771 1.00 90.62 180 VAL A C 1
ATOM 1352 O O . VAL A 1 180 ? -2.164 -14.065 10.564 1.00 90.62 180 VAL A O 1
ATOM 1355 N N . PHE A 1 181 ? -4.056 -13.392 11.560 1.00 93.94 181 PHE A N 1
ATOM 1356 C CA . PHE A 1 181 ? -3.452 -12.277 12.278 1.00 93.94 181 PHE A CA 1
ATOM 1357 C C . PHE A 1 181 ? -3.411 -12.546 13.778 1.00 93.94 181 PHE A C 1
ATOM 1359 O O . PHE A 1 181 ? -4.433 -12.525 14.466 1.00 93.94 181 PHE A O 1
ATOM 1366 N N . ARG A 1 182 ? -2.198 -12.728 14.303 1.00 93.00 182 ARG A N 1
ATOM 1367 C CA . ARG A 1 182 ? -1.969 -12.808 15.748 1.00 93.00 182 ARG A CA 1
ATOM 1368 C C . ARG A 1 182 ? -2.168 -11.432 16.395 1.00 93.00 182 ARG A C 1
ATOM 1370 O O . ARG A 1 182 ? -1.591 -10.459 15.894 1.00 93.00 182 ARG A O 1
ATOM 1377 N N . PRO A 1 183 ? -2.910 -11.328 17.512 1.00 92.75 183 PRO A N 1
ATOM 1378 C CA . PRO A 1 183 ? -3.152 -10.058 18.196 1.00 92.75 183 PRO A CA 1
ATOM 1379 C C . PRO A 1 183 ? -1.875 -9.268 18.517 1.00 92.75 183 PRO A C 1
ATOM 1381 O O . PRO A 1 183 ? -1.823 -8.057 18.309 1.00 92.75 183 PRO A O 1
ATOM 1384 N N . GLU A 1 184 ? -0.808 -9.939 18.951 1.00 93.94 184 GLU A N 1
ATOM 1385 C CA . GLU A 1 184 ? 0.469 -9.312 19.308 1.00 93.94 184 GLU A CA 1
ATOM 1386 C C . GLU A 1 184 ? 1.190 -8.753 18.078 1.00 93.94 184 GLU A C 1
ATOM 1388 O O . GLU A 1 184 ? 1.810 -7.692 18.139 1.00 93.94 184 GLU A O 1
ATOM 1393 N N . THR A 1 185 ? 1.094 -9.449 16.941 1.00 94.25 185 THR A N 1
AT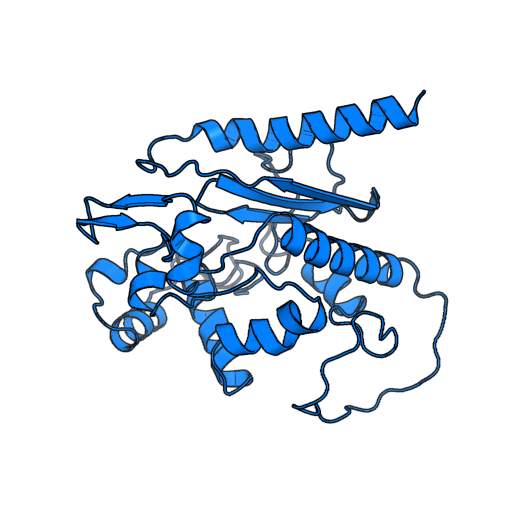OM 1394 C CA . THR A 1 185 ? 1.637 -8.965 15.665 1.00 94.25 185 THR A CA 1
ATOM 1395 C C . THR A 1 185 ? 0.853 -7.757 15.169 1.00 94.25 185 THR A C 1
ATOM 1397 O O . THR A 1 185 ? 1.463 -6.792 14.705 1.00 94.25 185 THR A O 1
ATOM 1400 N N . VAL A 1 186 ? -0.475 -7.769 15.334 1.00 95.88 186 VAL A N 1
ATOM 1401 C CA . VAL A 1 186 ? -1.316 -6.619 14.996 1.00 95.88 186 VAL A CA 1
ATOM 1402 C C . VAL A 1 186 ? -0.991 -5.419 15.873 1.00 95.88 186 VAL A C 1
ATOM 1404 O O . VAL A 1 186 ? -0.750 -4.338 15.355 1.00 95.88 186 VAL A O 1
ATOM 1407 N N . ALA A 1 187 ? -0.872 -5.603 17.186 1.00 95.06 187 ALA A N 1
ATOM 1408 C CA . ALA A 1 187 ? -0.463 -4.524 18.079 1.00 95.06 187 ALA A CA 1
ATOM 1409 C C . ALA A 1 187 ? 0.920 -3.955 17.712 1.00 95.06 187 ALA A C 1
ATOM 1411 O O . ALA A 1 187 ? 1.114 -2.740 17.741 1.00 95.06 187 ALA A O 1
ATOM 1412 N N . LEU A 1 188 ? 1.868 -4.822 17.336 1.00 95.38 188 LEU A N 1
ATOM 1413 C CA . LEU A 1 188 ? 3.218 -4.418 16.955 1.00 95.38 188 LEU A CA 1
ATOM 1414 C C . LEU A 1 188 ? 3.225 -3.549 15.695 1.00 95.38 188 LEU A C 1
ATOM 1416 O O . LEU A 1 188 ? 3.802 -2.465 15.707 1.00 95.38 188 LEU A O 1
ATOM 1420 N N . PHE A 1 189 ? 2.622 -4.012 14.596 1.00 95.69 189 PHE A N 1
ATOM 1421 C CA . PHE A 1 189 ? 2.787 -3.326 13.313 1.00 95.69 189 PHE A CA 1
ATOM 1422 C C . PHE A 1 189 ? 1.879 -2.098 13.124 1.00 95.69 189 PHE A C 1
ATOM 1424 O O . PHE A 1 189 ? 2.155 -1.288 12.244 1.00 95.69 189 PHE A O 1
ATOM 1431 N N . THR A 1 190 ? 0.850 -1.910 13.965 1.00 96.19 190 THR A N 1
ATOM 1432 C CA . THR A 1 190 ? -0.034 -0.730 13.943 1.00 96.19 190 THR A CA 1
ATOM 1433 C C . THR A 1 190 ? 0.385 0.335 14.950 1.00 96.19 190 THR A C 1
ATOM 1435 O O . THR A 1 190 ? -0.154 1.441 14.929 1.00 96.19 190 THR A O 1
ATOM 1438 N N . ALA A 1 191 ? 1.328 0.032 15.847 1.00 94.75 191 ALA A N 1
ATOM 1439 C CA . ALA A 1 191 ? 1.872 1.016 16.768 1.00 94.75 191 ALA A CA 1
ATOM 1440 C C . ALA A 1 191 ? 2.695 2.061 16.003 1.00 94.75 191 ALA A C 1
ATOM 1442 O O . ALA A 1 191 ? 3.583 1.726 15.220 1.00 94.75 191 ALA A O 1
ATOM 1443 N N . ARG A 1 192 ? 2.408 3.348 16.237 1.00 94.38 192 ARG A N 1
ATOM 1444 C CA . ARG A 1 192 ? 3.217 4.438 15.682 1.00 94.38 192 ARG A CA 1
ATOM 1445 C C . ARG A 1 192 ? 4.638 4.349 16.240 1.00 94.38 192 ARG A C 1
ATOM 1447 O O . ARG A 1 192 ? 4.835 4.339 17.454 1.00 94.38 192 ARG A O 1
ATOM 1454 N N . GLU A 1 193 ? 5.612 4.361 15.342 1.00 94.62 193 GLU A N 1
ATOM 1455 C CA . GLU A 1 193 ? 7.028 4.385 15.677 1.00 94.62 193 GLU A CA 1
ATOM 1456 C C . GLU A 1 193 ? 7.397 5.704 16.370 1.00 94.62 193 GLU A C 1
ATOM 1458 O O . GLU A 1 193 ? 6.882 6.774 16.045 1.00 94.62 193 GLU A O 1
ATOM 1463 N N . SER A 1 194 ? 8.336 5.645 17.313 1.00 92.56 194 SER A N 1
ATOM 1464 C CA . SER A 1 194 ? 8.886 6.834 17.980 1.00 92.56 194 SER A CA 1
ATOM 1465 C C . SER A 1 194 ? 10.220 7.294 17.385 1.00 92.56 194 SER A C 1
ATOM 1467 O O . SER A 1 194 ? 10.792 8.281 17.844 1.00 92.56 194 SER A O 1
ATOM 1469 N N . SER A 1 195 ? 10.759 6.550 16.418 1.00 90.62 195 SER A N 1
ATOM 1470 C CA . SER A 1 195 ? 12.062 6.800 15.810 1.00 90.62 195 SER A CA 1
ATOM 1471 C C . SER A 1 195 ? 12.017 6.511 14.306 1.00 90.62 195 SER A C 1
ATOM 1473 O O . SER A 1 195 ? 11.463 5.484 13.908 1.00 90.62 195 SER A O 1
ATOM 1475 N N . PRO A 1 196 ? 12.608 7.371 13.457 1.00 91.00 196 PRO A N 1
ATOM 1476 C CA . PRO A 1 196 ? 13.268 8.642 13.784 1.00 91.00 196 PRO A CA 1
ATOM 1477 C C . PRO A 1 196 ? 12.298 9.716 14.294 1.00 91.00 196 PRO A C 1
ATOM 1479 O O . PRO A 1 196 ? 11.084 9.606 14.130 1.00 91.00 196 PRO A O 1
ATOM 1482 N N . GLU A 1 197 ? 12.842 10.751 14.939 1.00 90.00 197 GLU A N 1
ATOM 1483 C CA . GLU A 1 197 ? 12.050 11.853 15.494 1.00 90.00 197 GLU A CA 1
ATOM 1484 C C . GLU A 1 197 ? 11.143 12.481 14.421 1.00 90.00 197 GLU A C 1
ATOM 1486 O O . GLU A 1 197 ? 11.568 12.737 13.295 1.00 90.00 197 GLU A O 1
ATOM 1491 N N . GLY A 1 198 ? 9.873 12.704 14.768 1.00 87.19 198 GLY A N 1
ATOM 1492 C CA . GLY A 1 198 ? 8.875 13.267 13.856 1.00 87.19 198 GLY A CA 1
ATOM 1493 C C . GLY A 1 198 ? 8.227 12.265 12.894 1.00 87.19 198 GLY A C 1
ATOM 1494 O O . GLY A 1 198 ? 7.362 12.668 12.117 1.00 87.19 198 GLY A O 1
ATOM 1495 N N . THR A 1 199 ? 8.584 10.976 12.943 1.00 91.69 199 THR A N 1
ATOM 1496 C CA . THR A 1 199 ? 7.890 9.954 12.148 1.00 91.69 199 THR A CA 1
ATOM 1497 C C . THR A 1 199 ? 6.409 9.848 12.526 1.00 91.69 199 THR A C 1
ATOM 1499 O O . THR A 1 199 ? 6.026 9.888 13.696 1.00 91.69 199 THR A O 1
ATOM 1502 N N . SER A 1 200 ? 5.560 9.684 11.514 1.00 92.62 200 SER A N 1
ATOM 1503 C CA . SER A 1 200 ? 4.139 9.361 11.668 1.00 92.62 200 SER A CA 1
ATOM 1504 C C . SER A 1 200 ? 3.804 7.948 11.195 1.00 92.62 200 SER A C 1
ATOM 1506 O O . SER A 1 200 ? 2.657 7.635 10.874 1.00 92.62 200 SER A O 1
ATOM 1508 N N . ARG A 1 201 ? 4.808 7.086 11.083 1.00 94.31 201 ARG A N 1
ATOM 1509 C CA . ARG A 1 201 ? 4.668 5.763 10.477 1.00 94.31 201 ARG A CA 1
ATOM 1510 C C . ARG A 1 201 ? 4.505 4.701 11.546 1.00 94.31 201 ARG A C 1
ATOM 1512 O O . ARG A 1 201 ? 5.057 4.829 12.631 1.00 94.31 201 ARG A O 1
ATOM 1519 N N . ALA A 1 202 ? 3.772 3.659 11.206 1.00 95.62 202 ALA A N 1
ATOM 1520 C CA . ALA A 1 202 ? 3.850 2.368 11.871 1.00 95.62 202 ALA A CA 1
ATOM 1521 C C . ALA A 1 202 ? 4.507 1.367 10.900 1.00 95.62 202 ALA A C 1
ATOM 1523 O O . ALA A 1 202 ? 4.833 1.729 9.760 1.00 95.62 202 ALA A O 1
ATOM 1524 N N . LEU A 1 203 ? 4.749 0.128 11.326 1.00 96.44 203 LEU A N 1
ATOM 1525 C CA . LEU A 1 203 ? 5.461 -0.855 10.504 1.00 96.44 203 LEU A CA 1
ATOM 1526 C C . LEU A 1 203 ? 4.611 -1.287 9.297 1.00 96.44 203 LEU A C 1
ATOM 1528 O O . LEU A 1 203 ? 3.747 -2.147 9.397 1.00 96.44 203 LEU A O 1
ATOM 1532 N N . GLY A 1 204 ? 4.891 -0.705 8.132 1.00 94.44 204 GLY A N 1
ATOM 1533 C CA . GLY A 1 204 ? 4.158 -0.940 6.888 1.00 94.44 204 GLY A CA 1
ATOM 1534 C C . GLY A 1 204 ? 2.907 -0.075 6.723 1.00 94.44 204 GLY A C 1
ATOM 1535 O O . GLY A 1 204 ? 2.256 -0.167 5.690 1.00 94.44 204 GLY A O 1
ATOM 1536 N N . TRP A 1 205 ? 2.601 0.800 7.685 1.00 96.50 205 TRP A N 1
ATOM 1537 C CA . TRP A 1 205 ? 1.340 1.543 7.731 1.00 96.50 205 TRP A CA 1
ATOM 1538 C C . TRP A 1 205 ? 1.544 3.056 7.865 1.00 96.50 205 TRP A C 1
ATOM 1540 O O . TRP A 1 205 ? 2.507 3.544 8.470 1.00 96.50 205 TRP A O 1
ATOM 1550 N N . ASP A 1 206 ? 0.615 3.805 7.278 1.00 95.69 206 ASP A N 1
ATOM 1551 C CA . ASP A 1 206 ? 0.359 5.204 7.599 1.00 95.69 206 ASP A CA 1
ATOM 1552 C C . ASP A 1 206 ? -0.407 5.278 8.924 1.00 95.69 206 ASP A C 1
ATOM 1554 O O . ASP A 1 206 ? -1.212 4.404 9.243 1.00 95.69 206 ASP A O 1
ATOM 1558 N N . THR A 1 207 ? -0.218 6.368 9.661 1.00 95.69 207 THR A N 1
ATOM 1559 C CA . THR A 1 207 ? -1.095 6.747 10.777 1.00 95.69 207 THR A CA 1
ATOM 1560 C C . THR A 1 207 ? -1.515 8.216 10.599 1.00 95.69 207 THR A C 1
ATOM 1562 O O . THR A 1 207 ? -0.898 8.920 9.792 1.00 95.69 207 THR A O 1
ATOM 1565 N N . PRO A 1 208 ? -2.546 8.727 11.300 1.00 94.19 208 PRO A N 1
ATOM 1566 C CA . PRO A 1 208 ? -3.034 10.092 11.092 1.00 94.19 208 PRO A CA 1
ATOM 1567 C C . PRO A 1 208 ? -1.951 11.156 11.310 1.00 94.19 208 PRO A C 1
ATOM 1569 O O . PRO A 1 208 ? -1.449 11.337 12.420 1.00 94.19 208 PRO A O 1
ATOM 1572 N N . SER A 1 209 ? -1.589 11.890 10.264 1.00 91.38 209 SER A N 1
ATOM 1573 C CA . SER A 1 209 ? -0.532 12.906 10.314 1.00 91.38 209 SER A CA 1
ATOM 1574 C C . SER A 1 209 ? -0.826 14.071 9.400 1.00 91.38 209 SER A C 1
ATOM 1576 O O . SER A 1 209 ? -1.531 13.885 8.419 1.00 91.38 209 SER A O 1
ATOM 1578 N N . ASP A 1 210 ? -0.247 15.240 9.663 1.00 85.88 210 ASP A N 1
ATOM 1579 C CA . ASP A 1 210 ? -0.431 16.403 8.799 1.00 85.88 210 ASP A CA 1
ATOM 1580 C C . ASP A 1 210 ? 0.556 16.426 7.614 1.00 85.88 210 ASP A C 1
ATOM 1582 O O . ASP A 1 210 ? 1.759 16.262 7.827 1.00 85.88 210 ASP A O 1
ATOM 1586 N N . PRO A 1 211 ? 0.090 16.675 6.371 1.00 83.50 211 PRO A N 1
ATOM 1587 C CA . PRO A 1 211 ? -1.311 16.816 5.963 1.00 83.50 211 PRO A CA 1
ATOM 1588 C C . PRO A 1 211 ? -2.049 15.468 5.917 1.00 83.50 211 PRO A C 1
ATOM 1590 O O . PRO A 1 211 ? -1.595 14.516 5.278 1.00 83.50 211 PRO A O 1
ATOM 1593 N N . SER A 1 212 ? -3.232 15.410 6.536 1.00 84.44 212 SER A N 1
ATOM 1594 C CA . SER A 1 212 ? -3.971 14.149 6.680 1.00 84.44 212 SER A CA 1
ATOM 1595 C C . SER A 1 212 ? -4.560 13.641 5.370 1.00 84.44 212 SER A C 1
ATOM 1597 O O . SER A 1 212 ? -5.177 14.377 4.595 1.00 84.44 212 SER A O 1
ATOM 1599 N N . GLN A 1 213 ? -4.381 12.344 5.127 1.00 92.69 213 GLN A N 1
ATOM 1600 C CA . GLN A 1 213 ? -5.057 11.604 4.061 1.00 92.69 213 GLN A CA 1
ATOM 1601 C C . GLN A 1 213 ? -6.120 10.638 4.605 1.00 92.69 213 GLN A C 1
ATOM 1603 O O . GLN A 1 213 ? -6.848 10.063 3.798 1.00 92.69 213 GLN A O 1
ATOM 1608 N N . SER A 1 214 ? -6.248 10.511 5.934 1.00 92.50 214 SER A N 1
ATOM 1609 C CA . SER A 1 214 ? -7.382 9.859 6.602 1.00 92.50 214 SER A CA 1
ATOM 1610 C C . SER A 1 214 ? -8.559 10.807 6.818 1.00 92.50 214 SER A C 1
ATOM 1612 O O . SER A 1 214 ? -9.673 10.343 6.982 1.00 92.50 214 SER A O 1
ATOM 1614 N N . GLY A 1 215 ? -8.348 12.124 6.794 1.00 93.56 215 GLY A N 1
ATOM 1615 C CA . GLY A 1 215 ? -9.358 13.092 7.232 1.00 93.56 215 GLY A CA 1
ATOM 1616 C C . GLY A 1 215 ? -9.147 13.514 8.685 1.00 93.56 215 GLY A C 1
ATOM 1617 O O . GLY A 1 215 ? -8.027 13.455 9.201 1.00 93.56 215 GLY A O 1
ATOM 1618 N N . ARG A 1 216 ? -10.207 14.009 9.318 1.00 93.88 216 ARG A N 1
ATOM 1619 C CA . ARG A 1 216 ? -10.216 14.611 10.657 1.00 93.88 216 ARG A CA 1
ATOM 1620 C C . ARG A 1 216 ? -10.797 13.700 11.730 1.00 93.88 216 ARG A C 1
ATOM 1622 O O . ARG A 1 216 ? -10.436 13.860 12.891 1.00 93.88 216 ARG A O 1
ATOM 1629 N N . TYR A 1 217 ? -11.712 12.805 11.363 1.00 94.62 217 TYR A N 1
ATOM 1630 C CA . TYR A 1 217 ? -12.550 12.106 12.347 1.00 94.62 217 TYR A CA 1
ATOM 1631 C C . TYR A 1 217 ? -12.052 10.714 12.750 1.00 94.62 217 TYR A C 1
ATOM 1633 O O . TYR A 1 217 ? -12.519 10.171 13.756 1.00 94.62 217 TYR A O 1
ATOM 1641 N N . PHE A 1 218 ? -11.094 10.151 12.012 1.00 95.25 218 PHE A N 1
ATOM 1642 C CA . PHE A 1 218 ? -10.408 8.925 12.412 1.00 95.25 218 PHE A CA 1
ATOM 1643 C C . PHE A 1 218 ? -9.674 9.111 13.745 1.00 95.25 218 PHE A C 1
ATOM 1645 O O . PHE A 1 218 ? -9.073 10.158 13.997 1.00 95.25 218 PHE A O 1
ATOM 1652 N N . SER A 1 219 ? -9.707 8.088 14.600 1.00 94.44 219 SER A N 1
ATOM 1653 C CA . SER A 1 219 ? -9.028 8.135 15.892 1.00 94.44 219 SER A CA 1
ATOM 1654 C C . SER A 1 219 ? -7.499 8.173 15.727 1.00 94.44 219 SER A C 1
ATOM 1656 O O . SER A 1 219 ? -6.970 7.685 14.722 1.00 94.44 219 SER A O 1
ATOM 1658 N N . PRO A 1 220 ? -6.745 8.677 16.723 1.00 93.12 220 PRO A N 1
ATOM 1659 C CA . PRO A 1 220 ? -5.280 8.627 16.708 1.00 93.12 220 PRO A CA 1
ATOM 1660 C C . PRO A 1 220 ? -4.683 7.212 16.645 1.00 93.12 220 PRO A C 1
ATOM 1662 O O . PRO A 1 220 ? -3.503 7.082 16.331 1.00 93.12 220 PRO A O 1
ATOM 1665 N N . LEU A 1 221 ? -5.475 6.177 16.957 1.00 93.25 221 LEU A N 1
ATOM 1666 C CA . LEU A 1 221 ? -5.078 4.765 16.902 1.00 93.25 221 LEU A CA 1
ATOM 1667 C C . LEU A 1 221 ? -5.370 4.115 15.544 1.00 93.25 221 LEU A C 1
ATOM 1669 O O . LEU A 1 221 ? -5.045 2.946 15.342 1.00 93.25 221 LEU A O 1
ATOM 1673 N N . SER A 1 222 ? -6.006 4.845 14.627 1.00 96.44 222 SER A N 1
ATOM 1674 C CA . SER A 1 222 ? -6.244 4.350 13.278 1.00 96.44 222 SER A CA 1
ATOM 1675 C C . SER A 1 222 ? -4.947 4.226 12.484 1.00 96.44 222 SER A C 1
ATOM 1677 O O . SER A 1 222 ? -3.951 4.912 12.730 1.00 96.44 222 SER A O 1
ATOM 1679 N N . TYR A 1 223 ? -4.978 3.347 11.496 1.00 97.56 223 TYR A N 1
ATOM 1680 C CA . TYR A 1 223 ? -3.870 3.099 10.589 1.00 97.56 223 TYR A CA 1
ATOM 1681 C C . TYR A 1 223 ? -4.413 2.785 9.199 1.00 97.56 223 TYR A C 1
ATOM 1683 O O . TYR A 1 223 ? -5.576 2.409 9.030 1.00 97.56 223 TYR A O 1
ATOM 1691 N N . GLY A 1 224 ? -3.591 2.984 8.178 1.00 97.44 224 GLY A N 1
ATOM 1692 C CA . GLY A 1 224 ? -4.041 2.819 6.806 1.00 97.44 224 GLY A CA 1
ATOM 1693 C C . GLY A 1 224 ? -2.920 2.862 5.790 1.00 97.44 224 GLY A C 1
ATOM 1694 O O . GLY A 1 224 ? -1.744 2.942 6.133 1.00 97.44 224 GLY A O 1
ATOM 1695 N N . HIS A 1 225 ? -3.282 2.780 4.519 1.00 96.81 225 HIS A N 1
ATOM 1696 C CA . HIS A 1 225 ? -2.330 2.934 3.429 1.00 96.81 225 HIS A CA 1
ATOM 1697 C C . HIS A 1 225 ? -3.006 3.548 2.209 1.00 96.81 225 HIS A C 1
ATOM 1699 O O . HIS A 1 225 ? -4.214 3.408 1.983 1.00 96.81 225 HIS A O 1
ATOM 1705 N N . LEU A 1 226 ? -2.203 4.225 1.397 1.00 96.12 226 LEU A N 1
ATOM 1706 C CA . LEU A 1 226 ? -2.624 4.862 0.156 1.00 96.12 226 LEU A CA 1
ATOM 1707 C C . LEU A 1 226 ? -2.158 4.056 -1.056 1.00 96.12 226 LEU A C 1
ATOM 1709 O O . LEU A 1 226 ? -1.116 3.407 -1.018 1.00 96.12 226 LEU A O 1
ATOM 1713 N N . GLY A 1 227 ? -2.895 4.147 -2.160 1.00 95.56 227 GLY A N 1
ATOM 1714 C CA . GLY A 1 227 ? -2.471 3.615 -3.453 1.00 95.56 227 GLY A CA 1
ATOM 1715 C C . GLY A 1 227 ? -2.254 4.714 -4.483 1.00 95.56 227 GLY A C 1
ATOM 1716 O O . GLY A 1 227 ? -2.999 5.698 -4.554 1.00 95.56 227 GLY A O 1
ATOM 1717 N N . TYR A 1 228 ? -1.245 4.531 -5.339 1.00 95.06 228 TYR A N 1
ATOM 1718 C CA . TYR A 1 228 ? -0.908 5.491 -6.391 1.00 95.06 228 TYR A CA 1
ATOM 1719 C C . TYR A 1 228 ? -2.059 5.725 -7.381 1.00 95.06 228 TYR A C 1
ATOM 1721 O O . TYR A 1 228 ? -2.232 6.844 -7.859 1.00 95.06 228 TYR A O 1
ATOM 1729 N N . THR A 1 229 ? -2.901 4.723 -7.639 1.00 95.19 229 THR A N 1
ATOM 1730 C CA . THR A 1 229 ? -4.114 4.842 -8.471 1.00 95.19 229 THR A CA 1
ATOM 1731 C C . THR A 1 229 ? -5.239 5.625 -7.789 1.00 95.19 229 THR A C 1
ATOM 1733 O O . THR A 1 229 ? -6.277 5.871 -8.393 1.00 95.19 229 THR A O 1
ATOM 1736 N N . GLY A 1 230 ? -5.020 6.112 -6.565 1.00 95.94 230 GLY A N 1
ATOM 1737 C CA . GLY A 1 230 ? -5.962 6.935 -5.817 1.00 95.94 230 GLY A CA 1
ATOM 1738 C C . GLY A 1 230 ? -6.798 6.164 -4.804 1.00 95.94 230 GLY A C 1
ATOM 1739 O O . GLY A 1 230 ? -7.787 6.703 -4.311 1.00 95.94 230 GLY A O 1
ATOM 1740 N N . THR A 1 231 ? -6.418 4.929 -4.498 1.00 97.31 231 THR A N 1
ATOM 1741 C CA . THR A 1 231 ? -7.084 4.122 -3.480 1.00 97.31 231 THR A CA 1
ATOM 1742 C C . THR A 1 231 ? -6.641 4.517 -2.069 1.00 97.31 231 THR A C 1
ATOM 1744 O O . THR A 1 231 ? -5.586 5.136 -1.878 1.00 97.31 231 THR A O 1
ATOM 1747 N N . SER A 1 232 ? -7.449 4.170 -1.073 1.00 97.88 232 SER A N 1
ATOM 1748 C CA . SER A 1 232 ? -7.057 4.169 0.337 1.00 97.88 232 SER A CA 1
ATOM 1749 C C . SER A 1 232 ? -7.802 3.085 1.108 1.00 97.88 232 SER A C 1
ATOM 1751 O O . SER A 1 232 ? -8.946 2.766 0.789 1.00 97.88 232 SER A O 1
ATOM 1753 N N . LEU A 1 233 ? -7.151 2.546 2.135 1.00 98.31 233 LEU A N 1
ATOM 1754 C CA . LEU A 1 233 ? -7.767 1.730 3.176 1.00 98.31 233 LEU A CA 1
ATOM 1755 C C . LEU A 1 233 ? -7.366 2.322 4.524 1.00 98.31 233 LEU A C 1
ATOM 1757 O O . LEU A 1 233 ? -6.178 2.529 4.758 1.00 98.31 233 LEU A O 1
ATOM 1761 N N . TRP A 1 234 ? -8.345 2.580 5.385 1.00 98.19 234 TRP A N 1
ATOM 1762 C CA . TRP A 1 234 ? -8.132 3.019 6.763 1.00 98.19 234 TRP A CA 1
ATOM 1763 C C . TRP A 1 234 ? -8.942 2.156 7.723 1.00 98.19 234 TRP A C 1
ATOM 1765 O O . TRP A 1 234 ? -10.097 1.839 7.445 1.00 98.19 234 TRP A O 1
ATOM 1775 N N . ILE A 1 235 ? -8.333 1.783 8.844 1.00 98.31 235 ILE A N 1
ATOM 1776 C CA . ILE A 1 235 ? -8.890 0.900 9.868 1.00 98.31 235 ILE A CA 1
ATOM 1777 C C . ILE A 1 235 ? -8.802 1.625 11.211 1.00 98.31 235 ILE A C 1
ATOM 1779 O O . ILE A 1 235 ? -7.741 2.132 11.575 1.00 98.31 235 ILE A O 1
ATOM 1783 N N . ASP A 1 236 ? -9.918 1.696 11.933 1.00 97.06 236 ASP A N 1
ATOM 1784 C CA . ASP A 1 236 ? -10.025 2.349 13.236 1.00 97.06 236 ASP A CA 1
ATOM 1785 C C . ASP A 1 236 ? -10.483 1.351 14.304 1.00 97.06 236 ASP A C 1
ATOM 1787 O O . ASP A 1 236 ? -11.689 1.125 14.461 1.00 97.06 236 ASP A O 1
ATOM 1791 N N . PRO A 1 237 ? -9.549 0.757 15.065 1.00 95.00 237 PRO A N 1
ATOM 1792 C CA . PRO A 1 237 ? -9.910 -0.187 16.115 1.00 95.00 237 PRO A CA 1
ATOM 1793 C C . PRO A 1 237 ? -10.703 0.475 17.250 1.00 95.00 237 PRO A C 1
ATOM 1795 O O . PRO A 1 237 ? -11.537 -0.181 17.865 1.00 95.00 237 PRO A O 1
ATOM 1798 N N . ALA A 1 238 ? -10.518 1.777 17.507 1.00 92.69 238 ALA A N 1
ATOM 1799 C CA . ALA A 1 238 ? -11.247 2.476 18.568 1.00 92.69 238 ALA A CA 1
ATOM 1800 C C . ALA A 1 238 ? -12.735 2.661 18.235 1.00 92.69 238 ALA A C 1
ATOM 1802 O O . ALA A 1 238 ? -13.566 2.751 19.136 1.00 92.69 238 ALA A O 1
ATOM 1803 N N . ARG A 1 239 ? -13.068 2.717 16.941 1.00 92.81 239 ARG A N 1
ATOM 1804 C CA . ARG A 1 239 ? -14.445 2.824 16.441 1.00 92.81 239 ARG A CA 1
ATOM 1805 C C . ARG A 1 239 ? -14.992 1.503 15.885 1.00 92.81 239 ARG A C 1
ATOM 1807 O O . ARG A 1 239 ? -16.122 1.483 15.411 1.00 92.81 239 ARG A O 1
ATOM 1814 N N . ASN A 1 240 ? -14.200 0.429 15.922 1.00 94.81 240 ASN A N 1
ATOM 1815 C CA . ASN A 1 240 ? -14.501 -0.865 15.308 1.00 94.81 240 ASN A CA 1
ATOM 1816 C C . ASN A 1 240 ? -15.008 -0.751 13.854 1.00 94.81 240 ASN A C 1
ATOM 1818 O O . ASN A 1 240 ? -16.050 -1.300 13.498 1.00 94.81 240 ASN A O 1
ATOM 1822 N N . LEU A 1 241 ? -14.302 0.016 13.018 1.00 95.50 241 LEU A N 1
ATOM 1823 C CA . LEU A 1 241 ? -14.695 0.233 11.624 1.00 95.50 241 LEU A CA 1
ATOM 1824 C C . LEU A 1 241 ? -13.495 0.279 10.686 1.00 95.50 241 LEU A C 1
ATOM 1826 O O . LEU A 1 241 ? -12.365 0.556 11.087 1.00 95.50 241 LEU A O 1
ATOM 1830 N N . SER A 1 242 ? -13.758 0.062 9.402 1.00 97.62 242 SER A N 1
ATOM 1831 C CA . SER A 1 242 ? -12.791 0.293 8.333 1.00 97.62 242 SER A CA 1
ATOM 1832 C C . SER A 1 242 ? -13.458 0.948 7.127 1.00 97.62 242 SER A C 1
ATOM 1834 O O . SER A 1 242 ? -14.650 0.766 6.885 1.00 97.62 242 SER A O 1
ATOM 1836 N N . ILE A 1 243 ? -12.692 1.743 6.378 1.00 98.12 243 ILE A N 1
ATOM 1837 C CA . ILE A 1 243 ? -13.159 2.454 5.188 1.00 98.12 243 ILE A CA 1
ATOM 1838 C C . ILE A 1 243 ? -12.178 2.207 4.044 1.00 98.12 243 ILE A C 1
ATOM 1840 O O . ILE A 1 243 ? -11.028 2.651 4.090 1.00 98.12 243 ILE A O 1
ATOM 1844 N N . ALA A 1 244 ? -12.662 1.552 2.990 1.00 98.00 244 ALA A N 1
ATOM 1845 C CA . ALA A 1 244 ? -11.953 1.390 1.727 1.00 98.00 244 ALA A CA 1
ATOM 1846 C C . ALA A 1 244 ? -12.517 2.350 0.669 1.00 98.00 244 ALA A C 1
ATOM 1848 O O . ALA A 1 244 ? -13.725 2.417 0.447 1.00 98.00 244 ALA A O 1
ATOM 1849 N N . LEU A 1 245 ? -11.634 3.070 -0.021 1.00 97.94 245 LEU A N 1
ATOM 1850 C CA . LEU A 1 245 ? -11.959 3.883 -1.186 1.00 97.94 245 LEU A CA 1
ATOM 1851 C C . LEU A 1 245 ? -11.177 3.357 -2.387 1.00 97.94 245 LEU A C 1
ATOM 1853 O O . LEU A 1 245 ? -9.948 3.419 -2.414 1.00 97.94 245 LEU A O 1
ATOM 1857 N N . LEU A 1 246 ? -11.892 2.886 -3.408 1.00 97.19 246 LEU A N 1
ATOM 1858 C CA . LEU A 1 246 ? -11.305 2.443 -4.668 1.00 97.19 246 LEU A CA 1
ATOM 1859 C C . LEU A 1 246 ? -11.615 3.456 -5.770 1.00 97.19 246 LEU A C 1
ATOM 1861 O O . LEU A 1 246 ? -12.753 3.581 -6.214 1.00 97.19 246 LEU A O 1
ATOM 1865 N N . THR A 1 247 ? -10.594 4.194 -6.205 1.00 95.81 247 THR A N 1
ATOM 1866 C CA . THR A 1 247 ? -10.685 5.122 -7.341 1.00 95.81 247 THR A CA 1
ATOM 1867 C C . THR A 1 247 ? -9.636 4.789 -8.392 1.00 95.81 247 THR A C 1
ATOM 1869 O O . THR A 1 247 ? -8.831 3.874 -8.224 1.00 95.81 247 THR A O 1
ATOM 1872 N N . ASN A 1 248 ? -9.658 5.538 -9.491 1.00 94.88 248 ASN A N 1
ATOM 1873 C CA . ASN A 1 248 ? -8.727 5.378 -10.593 1.00 94.88 248 ASN A CA 1
ATOM 1874 C C . ASN A 1 248 ? -8.250 6.747 -11.096 1.00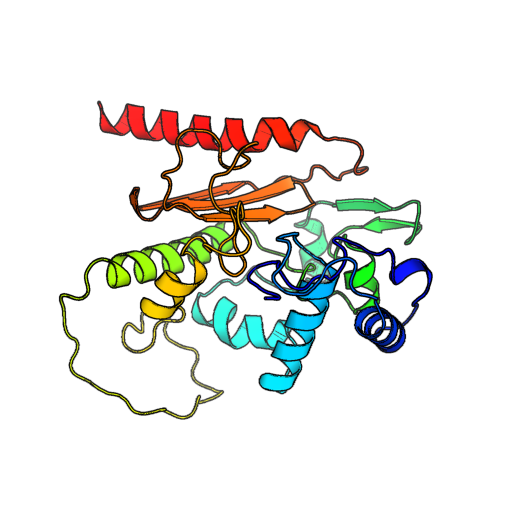 94.88 248 ASN A C 1
ATOM 1876 O O . ASN A 1 248 ? -8.534 7.170 -12.214 1.00 94.88 248 ASN A O 1
ATOM 1880 N N . ARG A 1 249 ? -7.570 7.488 -10.218 1.00 95.62 249 ARG A N 1
ATOM 1881 C CA . ARG A 1 249 ? -7.130 8.871 -10.462 1.00 95.62 249 ARG A CA 1
ATOM 1882 C C . ARG A 1 249 ? -6.095 9.004 -11.578 1.00 95.62 249 ARG A C 1
ATOM 1884 O O . ARG A 1 249 ? -5.850 10.119 -12.016 1.00 95.62 249 ARG A O 1
ATOM 1891 N N . THR A 1 250 ? -5.433 7.907 -11.948 1.00 95.81 250 THR A N 1
ATOM 1892 C CA . THR A 1 250 ? -4.349 7.873 -12.942 1.00 95.81 250 THR A CA 1
ATOM 1893 C C . THR A 1 250 ? -4.849 7.662 -14.364 1.00 95.81 250 THR A C 1
ATOM 1895 O O . THR A 1 250 ? -4.040 7.654 -15.286 1.00 95.81 250 THR A O 1
ATOM 1898 N N . TRP A 1 251 ? -6.158 7.481 -14.548 1.00 96.44 251 TRP A N 1
ATOM 1899 C CA . TRP A 1 251 ? -6.762 7.379 -15.865 1.00 96.44 251 TRP A CA 1
ATOM 1900 C C . TRP A 1 251 ? -7.229 8.754 -16.380 1.00 96.44 251 TRP A C 1
ATOM 1902 O O . TRP A 1 251 ? -7.941 9.456 -15.654 1.00 96.44 251 TRP A O 1
ATOM 1912 N N . PRO A 1 252 ? -6.925 9.125 -17.641 1.00 95.62 252 PRO A N 1
ATOM 1913 C CA . PRO A 1 252 ? -6.013 8.442 -18.569 1.00 95.62 252 PRO A CA 1
ATOM 1914 C C . PRO A 1 252 ? -4.529 8.705 -18.265 1.00 95.62 252 PRO A C 1
ATOM 1916 O O . PRO A 1 252 ? -3.676 7.959 -18.735 1.00 95.62 252 PRO A O 1
ATOM 1919 N N . ASP A 1 253 ? -4.219 9.727 -17.467 1.00 93.69 253 ASP A N 1
ATOM 1920 C CA . ASP A 1 253 ? -2.866 10.073 -17.041 1.00 93.69 253 ASP A CA 1
ATOM 1921 C C . ASP A 1 253 ? -2.813 10.464 -15.549 1.00 93.69 253 ASP A C 1
ATOM 1923 O O . ASP A 1 253 ? -3.830 10.647 -14.875 1.00 93.69 253 ASP A O 1
ATOM 1927 N N . CYS A 1 254 ? -1.602 10.596 -15.003 1.00 92.19 254 CYS A N 1
ATOM 1928 C CA . CYS A 1 254 ? -1.387 10.874 -13.582 1.00 92.19 254 CYS A CA 1
ATOM 1929 C C . CYS A 1 254 ? -1.418 12.368 -13.204 1.00 92.19 254 CYS A C 1
ATOM 1931 O O . CYS A 1 254 ? -1.074 12.716 -12.068 1.00 92.19 254 CYS A O 1
ATOM 1933 N N . THR A 1 255 ? -1.826 13.268 -14.107 1.00 94.94 255 THR A N 1
ATOM 1934 C CA . THR A 1 255 ? -1.816 14.718 -13.839 1.00 94.94 255 THR A CA 1
ATOM 1935 C C . THR A 1 255 ? -2.874 15.132 -12.817 1.00 94.94 255 THR A C 1
ATOM 1937 O O . THR A 1 255 ? -2.678 16.107 -12.086 1.00 94.94 255 THR A O 1
ATOM 1940 N N . ASN A 1 256 ? -3.962 14.368 -12.681 1.00 94.44 256 ASN A N 1
ATOM 1941 C CA . ASN A 1 256 ? -5.029 14.674 -11.736 1.00 94.44 256 ASN A CA 1
ATOM 1942 C C . ASN A 1 256 ? -4.599 14.436 -10.273 1.00 94.44 256 ASN A C 1
ATOM 1944 O O . ASN A 1 256 ? -4.400 13.309 -9.812 1.00 94.44 256 ASN A O 1
ATOM 1948 N N . GLN A 1 257 ? -4.511 15.526 -9.506 1.00 95.31 257 GLN A N 1
ATOM 1949 C CA . GLN A 1 257 ? -4.161 15.506 -8.081 1.00 95.31 257 GLN A CA 1
ATOM 1950 C C . GLN A 1 257 ? -5.357 15.748 -7.144 1.00 95.31 257 GLN A C 1
ATOM 1952 O O . GLN A 1 257 ? -5.165 15.790 -5.927 1.00 95.31 257 GLN A O 1
ATOM 1957 N N . ALA A 1 258 ? -6.590 15.856 -7.663 1.00 96.00 258 ALA A N 1
ATOM 1958 C CA . ALA A 1 258 ? -7.796 16.108 -6.862 1.00 96.00 258 ALA A CA 1
ATOM 1959 C C . ALA A 1 258 ? -8.020 15.046 -5.775 1.00 96.00 258 ALA A C 1
ATOM 1961 O O . ALA A 1 258 ? -8.598 15.331 -4.725 1.00 96.00 258 ALA A O 1
ATOM 1962 N N . ILE A 1 259 ? -7.489 13.838 -5.980 1.00 96.31 259 ILE A N 1
ATOM 1963 C CA . ILE A 1 259 ? -7.574 12.748 -5.011 1.00 96.31 259 ILE A CA 1
ATOM 1964 C C . ILE A 1 259 ? -7.004 13.112 -3.629 1.00 96.31 259 ILE A C 1
ATOM 1966 O O . ILE A 1 259 ? -7.512 12.625 -2.623 1.00 96.31 259 ILE A O 1
ATOM 1970 N N . LYS A 1 260 ? -6.018 14.023 -3.558 1.00 94.94 260 LYS A N 1
ATOM 1971 C CA . LYS A 1 260 ? -5.448 14.517 -2.290 1.00 94.94 260 LYS A CA 1
ATOM 1972 C C . LYS A 1 260 ? -6.471 15.267 -1.430 1.00 94.94 260 LYS A C 1
ATOM 1974 O O . LYS A 1 260 ? -6.316 15.315 -0.216 1.00 94.94 260 LYS A O 1
ATOM 1979 N N . GLN A 1 261 ? -7.496 15.847 -2.060 1.00 95.62 261 GLN A N 1
ATOM 1980 C CA . GLN A 1 261 ? -8.615 16.519 -1.392 1.00 95.62 261 GLN A CA 1
ATOM 1981 C C . GLN A 1 261 ? -9.817 15.585 -1.217 1.00 95.62 261 GLN A C 1
ATOM 1983 O O . GLN A 1 261 ? -10.527 15.684 -0.222 1.00 95.62 261 GLN A O 1
ATOM 1988 N N . ILE A 1 262 ? -10.056 14.687 -2.179 1.00 96.50 262 ILE A N 1
ATOM 1989 C CA . ILE A 1 262 ? -11.204 13.770 -2.156 1.00 96.50 262 ILE A CA 1
ATOM 1990 C C . ILE A 1 262 ? -11.051 12.723 -1.051 1.00 96.50 262 ILE A C 1
ATOM 1992 O O . ILE A 1 262 ? -12.009 12.515 -0.319 1.00 96.50 262 ILE A O 1
ATOM 1996 N N . ARG A 1 263 ? -9.869 12.108 -0.892 1.00 96.38 263 ARG A N 1
ATOM 1997 C CA . ARG A 1 263 ? -9.621 11.068 0.126 1.00 96.38 263 ARG A CA 1
ATOM 1998 C C . ARG A 1 263 ? -10.035 11.491 1.544 1.00 96.38 263 ARG A C 1
ATOM 2000 O O . ARG A 1 263 ? -10.936 10.857 2.086 1.00 96.38 263 ARG A O 1
ATOM 2007 N N . PRO A 1 264 ? -9.475 12.569 2.126 1.00 96.44 264 PRO A N 1
ATOM 2008 C CA . PRO A 1 264 ? -9.850 12.976 3.479 1.00 96.44 264 PRO A CA 1
ATOM 2009 C C . PRO A 1 264 ? -11.332 13.366 3.587 1.00 96.44 264 PRO A C 1
ATOM 2011 O O . PRO A 1 264 ? -11.991 12.977 4.541 1.00 96.44 264 PRO A O 1
ATOM 2014 N N . ARG A 1 265 ? -11.894 14.059 2.584 1.00 97.06 265 ARG A N 1
ATOM 2015 C CA . ARG A 1 265 ? -13.315 14.456 2.592 1.00 97.06 265 ARG A CA 1
ATOM 2016 C C . ARG A 1 265 ? -14.274 13.271 2.508 1.00 97.06 265 ARG A C 1
ATOM 2018 O O . ARG A 1 265 ? -15.356 13.333 3.074 1.00 97.06 265 ARG A O 1
ATOM 2025 N N . PHE A 1 266 ? -13.904 12.231 1.766 1.00 97.44 266 PHE A N 1
ATOM 2026 C CA . PHE A 1 266 ? -14.690 11.008 1.647 1.00 97.44 266 PHE A CA 1
ATOM 2027 C C . PHE A 1 266 ? -14.742 10.263 2.980 1.00 97.44 266 PHE A C 1
ATOM 2029 O O . PHE A 1 266 ? -15.819 9.885 3.429 1.00 97.44 266 PHE A O 1
ATOM 2036 N N . HIS A 1 267 ? -13.585 10.100 3.621 1.00 97.19 267 HIS A N 1
ATOM 2037 C CA . HIS A 1 267 ? -13.496 9.498 4.946 1.00 97.19 267 HIS A CA 1
ATOM 2038 C C . HIS A 1 267 ? -14.287 10.297 5.988 1.00 97.19 267 HIS A C 1
ATOM 2040 O O . HIS A 1 267 ? -15.064 9.706 6.736 1.00 97.19 267 HIS A O 1
ATOM 2046 N N . ASP A 1 268 ? -14.159 11.627 5.976 1.00 96.56 268 ASP A N 1
ATOM 2047 C CA . ASP A 1 268 ? -14.900 12.496 6.890 1.00 96.56 268 ASP A CA 1
ATOM 2048 C C . ASP A 1 268 ? -16.415 12.374 6.698 1.00 96.56 268 ASP A C 1
ATOM 2050 O O . ASP A 1 268 ? -17.130 12.160 7.669 1.00 96.56 268 ASP A O 1
ATOM 2054 N N . ALA A 1 269 ? -16.900 12.416 5.453 1.00 97.31 269 ALA A N 1
ATOM 2055 C CA . ALA A 1 269 ? -18.330 12.323 5.161 1.00 97.31 269 ALA A CA 1
ATOM 2056 C C . ALA A 1 269 ? -18.959 10.999 5.630 1.00 97.31 269 ALA A C 1
ATOM 2058 O O . ALA A 1 269 ? -20.115 10.982 6.046 1.00 97.31 269 ALA A O 1
ATOM 2059 N N . ILE A 1 270 ? -18.217 9.886 5.566 1.00 96.38 270 ILE A N 1
ATOM 2060 C CA . ILE A 1 270 ? -18.693 8.592 6.077 1.00 96.38 270 ILE A CA 1
ATOM 2061 C C . ILE A 1 270 ? -18.781 8.620 7.601 1.00 96.38 270 ILE A C 1
ATOM 2063 O O . ILE A 1 270 ? -19.796 8.211 8.156 1.00 96.38 270 ILE A O 1
ATOM 2067 N N . LEU A 1 271 ? -17.735 9.102 8.274 1.00 95.12 271 LEU A N 1
ATOM 2068 C CA . LEU A 1 271 ? -17.708 9.156 9.735 1.00 95.12 271 LEU A CA 1
ATOM 2069 C C . LEU A 1 271 ? -18.786 10.097 10.284 1.00 95.12 271 LEU A C 1
ATOM 2071 O O . LEU A 1 271 ? -19.476 9.739 11.232 1.00 95.12 271 LEU A O 1
ATOM 2075 N N . GLU A 1 272 ? -18.996 11.246 9.642 1.00 95.38 272 GLU A N 1
ATOM 2076 C CA . GLU A 1 272 ? -20.091 12.162 9.973 1.00 95.38 272 GLU A CA 1
ATOM 2077 C C . GLU A 1 272 ? -21.464 11.494 9.819 1.00 95.38 272 GLU A C 1
ATOM 2079 O O . GLU A 1 272 ? -22.312 11.644 10.695 1.00 95.38 272 GLU A O 1
ATOM 2084 N N . ALA A 1 273 ? -21.690 10.740 8.738 1.00 94.69 273 ALA A N 1
ATOM 2085 C CA . ALA A 1 273 ? -22.958 10.044 8.522 1.00 94.69 273 ALA A CA 1
ATOM 2086 C C . ALA A 1 273 ? -23.229 8.979 9.600 1.00 94.69 273 ALA A C 1
ATOM 2088 O O . ALA A 1 273 ? -24.341 8.902 10.114 1.00 94.69 273 ALA A O 1
ATOM 2089 N N . LEU A 1 274 ? -22.208 8.207 9.988 1.00 91.81 274 LEU A N 1
ATOM 2090 C CA . LEU A 1 274 ? -22.333 7.176 11.023 1.00 91.81 274 LEU A CA 1
ATOM 2091 C C . LEU A 1 274 ? -22.559 7.765 12.427 1.00 91.81 274 LEU A C 1
ATOM 2093 O O . LEU A 1 274 ? -23.332 7.213 13.207 1.00 91.81 274 LEU A O 1
ATOM 2097 N N . ASP A 1 275 ? -21.917 8.892 12.750 1.00 86.06 275 ASP A N 1
ATOM 2098 C CA . ASP A 1 275 ? -22.070 9.552 14.055 1.00 86.06 275 ASP A CA 1
ATOM 2099 C C . ASP A 1 275 ? -23.460 10.219 14.208 1.00 86.06 275 ASP A C 1
ATOM 2101 O O . ASP A 1 275 ? -23.996 10.304 15.320 1.00 86.06 275 ASP A O 1
ATOM 2105 N N . VAL A 1 276 ? -24.080 10.658 13.101 1.00 69.50 276 VAL A N 1
ATOM 2106 C CA . VAL A 1 276 ? -25.473 11.147 13.088 1.00 69.50 276 VAL A CA 1
ATOM 2107 C C . VAL A 1 276 ? -26.452 10.021 13.418 1.00 69.50 276 VAL A C 1
ATOM 2109 O O . VAL A 1 276 ? -27.312 10.215 14.277 1.00 69.50 276 VAL A O 1
ATOM 2112 N N . ASP A 1 277 ? -26.286 8.847 12.806 1.00 62.25 277 ASP A N 1
ATOM 2113 C CA . ASP A 1 277 ? -27.159 7.688 13.036 1.00 62.25 277 ASP A CA 1
ATOM 2114 C C . ASP A 1 277 ? -27.022 7.123 14.464 1.00 62.25 277 ASP A C 1
ATOM 2116 O O . ASP A 1 277 ? -27.983 6.604 15.026 1.00 62.25 277 ASP A O 1
ATOM 2120 N N . ALA A 1 278 ? -25.852 7.263 15.097 1.00 59.69 278 ALA A N 1
ATOM 2121 C CA . ALA A 1 278 ? -25.643 6.866 16.494 1.00 59.69 278 ALA A CA 1
ATOM 2122 C C . ALA A 1 278 ? -26.323 7.803 17.517 1.00 59.69 278 ALA A C 1
ATOM 2124 O O . ALA A 1 278 ? -26.461 7.443 18.688 1.00 59.69 278 ALA A O 1
ATOM 2125 N N . SER A 1 279 ? -26.723 9.007 17.093 1.00 52.88 279 SER A N 1
ATOM 2126 C CA . SER A 1 279 ? -27.329 10.040 17.947 1.00 52.88 279 SER A CA 1
ATOM 2127 C C . SER A 1 279 ? -28.856 10.153 17.798 1.00 52.88 279 SER A C 1
ATOM 2129 O O . SER A 1 279 ? -29.470 10.973 18.489 1.00 52.88 279 SER A O 1
ATOM 2131 N N . SER A 1 280 ? -29.462 9.372 16.897 1.00 45.09 280 SER A N 1
ATOM 2132 C CA . SER A 1 280 ? -30.900 9.349 16.572 1.00 45.09 280 SER A CA 1
ATOM 2133 C C . SER A 1 280 ? -31.606 8.107 17.097 1.00 45.09 280 SER A C 1
ATOM 2135 O O . SER A 1 280 ? -32.751 8.254 17.584 1.00 45.09 280 SER A O 1
#

Secondary structure (DSSP, 8-state):
-TTTT-S---S---GGGT--SHHHHHHHHHTPPPSS-TTT-----HHHHHHHHHHHHHHTTS-HHHHHIIIIITTTT-TT-EES--GGGGGGS---EEE-SSS-EEE-SS-S-HHHHHTTS--SSS-EE--HHHHHHHHHHHHHHHHHHH-TTS------------TT----TT-TTS-SS-HHHHHHHHSPP--STT--EETTEE-S-SSPSS-SSS-TT-EEEE-TTS-EEEEETTTTEEEEE---TTSS-TT--THHHHHHHHHHHHHHHHHHHTT-

Foldseek 3Di:
DLLQQQQQFDADDPLLVVDQALVSSLVCLVPGDGNDDRQQDHHHHQSSQQVVQVVVCVVVVHHSQVVCCQLPCLLLVQVFKGFQDDPVCQVVWDFQECDCDRPNGTHTSAKPDSSCVNNVQGGRNTRIDGDPVSLQSRLLLLLVLQVCLVCVDDDPPDDPDPDPPDSPDSHDNPPPVDRSDHSVNSVQQLDQDPTPPPGQHGRNWGFADPVGLLADPADRSKIWDADLLLWIWIHHSVVSDIDTDDHRCQVHHSPRPCSSVVRRVVNVVVSVVVVVVVVD

pLDDT: mean 89.58, std 15.95, range [34.69, 98.38]

Mean predicted aligned error: 6.62 Å

Solvent-accessible surface area (backbone atoms only — not comparable to full-atom values): 15779 Å² total; per-residue (Å²): 76,58,43,44,23,11,54,15,47,52,46,72,76,77,50,47,81,83,22,84,41,44,66,50,35,50,54,52,56,75,66,55,67,64,78,44,60,67,52,68,44,62,46,68,25,47,55,39,28,38,52,48,30,51,52,49,17,63,74,69,76,43,53,55,61,55,48,46,39,64,65,44,28,54,36,66,64,24,85,64,51,40,48,63,56,58,79,89,51,31,88,80,38,74,59,47,28,56,34,78,85,80,79,68,41,76,37,53,47,53,45,81,53,58,55,27,44,43,49,71,18,57,43,51,66,42,30,77,43,67,49,73,66,41,51,50,48,55,48,48,53,51,40,57,21,41,54,46,51,78,51,84,79,75,81,74,93,77,76,100,65,94,71,78,85,60,95,79,65,78,54,58,77,81,41,81,90,70,53,84,56,48,25,69,58,45,54,56,33,59,39,69,41,81,66,22,82,89,44,54,34,11,49,72,29,42,36,79,42,91,85,45,63,60,37,78,74,66,52,88,74,18,35,29,49,77,41,93,43,47,27,36,40,38,39,25,64,91,74,72,47,69,52,76,44,88,53,61,44,18,45,59,46,72,82,60,61,64,55,70,60,46,45,13,51,52,45,33,53,52,52,54,54,54,57,52,64,76,74,110

Sequence (280 aa):
MLLAPSSGLPAYEKLFLRARTRDELLAAAYSTPLVHDPGSHAEYSDIGFILLGVALGRLADESLARFCQHEIFGPLGMTHSTFNPVPALRPTIPPTADDQAFRHRIIQGEVQDENASVLGGVAGHAGLFANAQDLAIFSNALLEAGARASHPGEKNEVADELVPLDPEALSDPDDHENPVFRPETVALFTARESSPEGTSRALGWDTPSDPSQSGRYFSPLSYGHLGYTGTSLWIDPARNLSIALLTNRTWPDCTNQAIKQIRPRFHDAILEALDVDASS

Nearest PDB structures (foldseek):
  6kjt-assembly1_D  TM=7.241E-01  e=6.844E-08  Jeotgalibacillus marinus
  6ksv-assembly1_A  TM=6.859E-01  e=3.217E-06  Streptomyces albidoflavus
  2efx-assembly4_D  TM=7.040E-01  e=6.194E-05  Brucella anthropi
  5evi-assembly3_C  TM=6.024E-01  e=6.194E-05  Pseudomonas syringae pv. tomato str. DC3000
  1fr6-assembly2_B  TM=7.050E-01  e=5.459E-04  Citrobacter freundii